Protein AF-A0A6B1YJ95-F1 (afdb_monomer)

Nearest PDB structures (foldseek):
  8to0-assembly1_Gd  TM=3.111E-01  e=3.113E+00  Mus m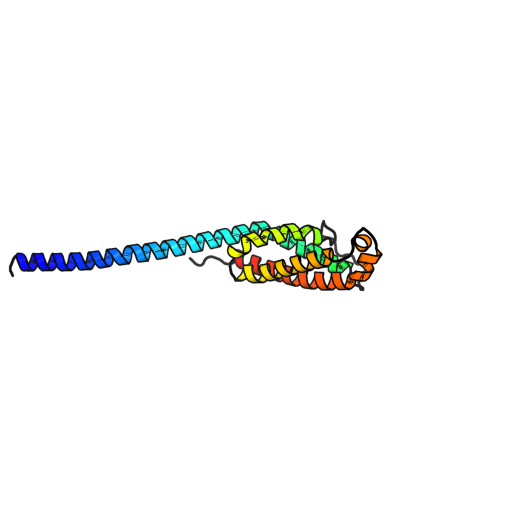usculus
  8snb-assembly1_8K  TM=2.522E-01  e=7.690E+00  Strongylocentrotus purpuratus

Foldseek 3Di:
DDPVVVVVVVVVVVVVVVVVCVVVVVVVVVVVVVVVVVVVLLVVQLVLLVVCLVLLVLLLLLLVQLLQCLDPPDDPVPDDPNPRPCRSPSLVSLVSLLVCVVVLVSHDPLLSVLSVVLNVLSVVLVVVLVVDDVVLVPPDPVNCVVCVVVVSVSSVVNSVSSVSNSVSSVVSNPDDPPD

Sequence (179 aa):
MSSSEQAAWIQAIGSVAAIFVAVAIPAITSLNQRRSKAAENAERSKNLILSFYPSLLKMNRSLDRFIETTDYAYSEGDEVINIDPDDGNFQKHIPDLLAAASSLAQFSSAVAGPLRALLYRLIDMQHWLESIPTIQRSGSPGFYINNLDDIRERAIELNVLTVETLEACSTSLQEKQNH

Solvent-accessible surface area (backbone atoms only — not comparable to full-atom values): 9978 Å² total; per-residue (Å²): 134,57,77,63,60,55,51,52,51,54,52,54,52,51,52,53,53,49,53,50,50,66,52,49,52,58,50,54,50,53,52,50,51,51,52,52,51,52,52,51,45,51,53,51,29,46,55,50,44,65,71,48,47,64,53,49,54,51,32,38,44,11,31,51,43,34,49,51,72,65,38,89,85,54,53,90,89,72,68,69,85,85,83,40,94,63,71,26,50,33,71,77,42,48,66,68,56,54,60,49,62,85,48,42,89,52,41,56,70,73,38,34,51,39,43,47,54,35,48,51,51,50,51,50,50,51,51,55,65,64,70,48,58,62,83,46,65,66,83,41,70,63,39,56,64,76,40,40,66,63,51,43,54,53,39,52,56,50,34,54,33,42,49,52,28,50,50,31,45,52,50,62,65,67,60,72,83,84,126

Secondary structure (DSSP, 8-state):
--HHHHHHHHHHHHHHHHHHHHHHHHHHHHHHHHHHHHHHHHHHHHHHHHHHHHHHHHHHHHHHHHHHHHSTT--GGG------TTTT-GGGGHHHHHHGGGGGGGS-HHHHHHHHHHHHHHHHHHHHHHHS-HHHHTT-HHHHHHTHHHHHHHHHHHHHHHHHHHHHHHHHHH-----

Organism: Pseudomonas aeruginosa (NCBI:txid287)

pLDDT: mean 82.79, std 13.19, range [40.25, 98.19]

Radius of gyration: 28.75 Å; Cα contacts (8 Å, |Δi|>4): 111; chains: 1; bounding box: 68×23×100 Å

Mean predicted aligned error: 10.38 Å

Structure (mmCIF, N/CA/C/O backbone):
data_AF-A0A6B1YJ95-F1
#
_entry.id   AF-A0A6B1YJ95-F1
#
loop_
_atom_site.group_PDB
_atom_site.id
_atom_site.type_symbol
_atom_site.label_atom_id
_atom_site.label_alt_id
_atom_site.label_comp_id
_atom_site.label_asym_id
_atom_site.label_entity_id
_atom_site.label_seq_id
_atom_site.pdbx_PDB_ins_code
_atom_site.Cartn_x
_atom_site.Cartn_y
_atom_site.Cartn_z
_atom_site.occupancy
_atom_site.B_iso_or_equiv
_atom_site.auth_seq_id
_atom_site.auth_comp_id
_atom_site.auth_asym_id
_atom_site.auth_atom_id
_atom_site.pdbx_PDB_model_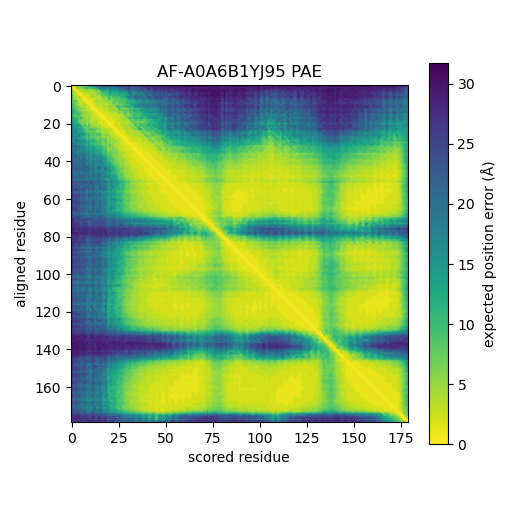num
ATOM 1 N N . MET A 1 1 ? -40.655 -9.535 64.543 1.00 52.31 1 MET A N 1
ATOM 2 C CA . MET A 1 1 ? -39.397 -9.230 63.829 1.00 52.31 1 MET A CA 1
ATOM 3 C C . MET A 1 1 ? -38.820 -7.987 64.470 1.00 52.31 1 MET A C 1
ATOM 5 O O . MET A 1 1 ? -39.566 -7.028 64.649 1.00 52.31 1 MET A O 1
ATOM 9 N N . SER A 1 2 ? -37.579 -8.047 64.951 1.00 61.97 2 SER A N 1
ATOM 10 C CA . SER A 1 2 ? -36.979 -6.922 65.675 1.00 61.97 2 SER A CA 1
ATOM 11 C C . SER A 1 2 ? -36.487 -5.851 64.690 1.00 61.97 2 SER A C 1
ATOM 13 O O . SER A 1 2 ? -36.106 -6.152 63.560 1.00 61.97 2 SER A O 1
ATOM 15 N N . SER A 1 3 ? -36.476 -4.588 65.123 1.00 67.94 3 SER A N 1
ATOM 16 C CA . SER A 1 3 ? -35.961 -3.449 64.340 1.00 67.94 3 SER A CA 1
ATOM 17 C C . SER A 1 3 ? -34.511 -3.662 63.854 1.00 67.94 3 SER A C 1
ATOM 19 O O . SER A 1 3 ? -34.130 -3.202 62.778 1.00 67.94 3 SER A O 1
ATOM 21 N N . SER A 1 4 ? -33.708 -4.435 64.597 1.00 70.94 4 SER A N 1
ATOM 22 C CA . SER A 1 4 ? -32.317 -4.735 64.244 1.00 70.94 4 SER A CA 1
ATOM 23 C C . SER A 1 4 ? -32.169 -5.770 63.124 1.00 70.94 4 SER A C 1
ATOM 25 O O . SER A 1 4 ? -31.265 -5.630 62.303 1.00 70.94 4 SER A O 1
ATOM 27 N N . GLU A 1 5 ? -33.058 -6.765 63.028 1.00 69.00 5 GLU A N 1
ATOM 28 C CA . GLU A 1 5 ? -33.065 -7.726 61.910 1.00 69.00 5 GLU A CA 1
ATOM 29 C C . GLU A 1 5 ? -33.402 -7.037 60.583 1.00 69.00 5 GLU A C 1
ATOM 31 O O . GLU A 1 5 ? -32.790 -7.316 59.552 1.00 69.00 5 GLU A O 1
ATOM 36 N N . GLN A 1 6 ? -34.343 -6.088 60.615 1.00 67.81 6 GLN A N 1
ATOM 37 C CA . GLN A 1 6 ? -34.755 -5.330 59.437 1.00 67.81 6 GLN A CA 1
ATOM 38 C C . GLN A 1 6 ? -33.640 -4.383 58.960 1.00 67.81 6 GLN A C 1
ATOM 40 O O . GLN A 1 6 ? -33.382 -4.289 57.761 1.00 67.81 6 GLN A O 1
ATOM 45 N N . ALA A 1 7 ? -32.919 -3.749 59.891 1.00 72.12 7 ALA A N 1
ATOM 46 C CA . ALA A 1 7 ? -31.764 -2.906 59.584 1.00 72.12 7 ALA A CA 1
ATOM 47 C C . ALA A 1 7 ? -30.572 -3.705 59.019 1.00 72.12 7 ALA A C 1
ATOM 49 O O . ALA A 1 7 ? -29.968 -3.292 58.027 1.00 72.12 7 ALA A O 1
ATOM 50 N N . ALA A 1 8 ? -30.261 -4.870 59.600 1.00 72.94 8 ALA A N 1
ATOM 51 C CA . ALA A 1 8 ? -29.169 -5.731 59.142 1.00 72.94 8 ALA A CA 1
ATOM 52 C C . ALA A 1 8 ? -29.410 -6.281 57.724 1.00 72.94 8 ALA A C 1
ATOM 54 O O . ALA A 1 8 ? -28.489 -6.338 56.907 1.00 72.94 8 ALA A O 1
ATOM 55 N N . TRP A 1 9 ? -30.659 -6.629 57.401 1.00 73.62 9 TRP A N 1
ATOM 56 C CA . TRP A 1 9 ? -31.056 -7.075 56.064 1.00 73.62 9 TRP A CA 1
ATOM 57 C C . TRP A 1 9 ? -30.926 -5.969 55.005 1.00 73.62 9 TRP A C 1
ATOM 59 O O . TRP A 1 9 ? -30.360 -6.204 53.934 1.00 73.62 9 TRP A O 1
ATOM 69 N N . ILE A 1 10 ? -31.374 -4.747 55.314 1.00 76.38 10 ILE A N 1
ATOM 70 C CA . ILE A 1 10 ? -31.248 -3.588 54.414 1.00 76.38 10 ILE A CA 1
ATOM 71 C C . ILE A 1 10 ? -29.769 -3.270 54.139 1.00 76.38 10 ILE A C 1
ATOM 73 O O . ILE A 1 10 ? -29.388 -3.015 52.995 1.00 76.38 10 ILE A O 1
ATOM 77 N N . GLN A 1 11 ? -28.915 -3.347 55.162 1.00 70.31 11 GLN A N 1
ATOM 78 C CA . GLN A 1 11 ? -27.474 -3.123 55.027 1.00 70.31 11 GLN A CA 1
ATOM 79 C C . GLN A 1 11 ? -26.791 -4.194 54.161 1.00 70.31 11 GLN A C 1
ATOM 81 O O . GLN A 1 11 ? -25.929 -3.866 53.344 1.00 70.31 11 GLN A O 1
ATOM 86 N N . ALA A 1 12 ? -27.191 -5.461 54.300 1.00 70.56 12 ALA A N 1
ATOM 87 C CA . ALA A 1 12 ? -26.656 -6.557 53.497 1.00 70.56 12 ALA A CA 1
ATOM 88 C C . ALA A 1 12 ? -27.049 -6.447 52.011 1.00 70.56 12 ALA A C 1
ATOM 90 O O . ALA A 1 12 ? -26.228 -6.709 51.136 1.00 70.56 12 ALA A O 1
ATOM 91 N N . ILE A 1 13 ? -28.272 -6.003 51.699 1.00 72.44 13 ILE A N 1
ATOM 92 C CA . ILE A 1 13 ? -28.680 -5.739 50.308 1.00 72.44 13 ILE A CA 1
ATOM 93 C C . ILE A 1 13 ? -27.920 -4.537 49.738 1.00 72.44 13 ILE A C 1
ATOM 95 O O . ILE A 1 13 ? -27.444 -4.589 48.603 1.00 72.44 13 ILE A O 1
ATOM 99 N N . GLY A 1 14 ? -27.774 -3.470 50.527 1.00 69.12 14 GLY A N 1
ATOM 100 C CA . GLY A 1 14 ? -27.050 -2.268 50.118 1.00 69.12 14 GLY A CA 1
ATOM 101 C C . GLY A 1 14 ? -25.584 -2.543 49.782 1.00 69.12 14 GLY A C 1
ATOM 102 O O . GLY A 1 14 ? -25.079 -2.020 48.790 1.00 69.12 14 GLY A O 1
ATOM 103 N N . SER A 1 15 ? -24.908 -3.405 50.549 1.00 73.50 15 SER A N 1
ATOM 104 C CA . SER A 1 15 ? -23.509 -3.760 50.285 1.00 73.50 15 SER A CA 1
ATOM 105 C C . SER A 1 15 ? -23.348 -4.613 49.024 1.00 73.50 15 SER A C 1
ATOM 107 O O . SER A 1 15 ? -22.461 -4.339 48.218 1.00 73.50 15 SER A O 1
ATOM 109 N N . VAL A 1 16 ? -24.235 -5.586 48.787 1.00 73.50 16 VAL A N 1
ATOM 110 C CA . VAL A 1 16 ? -24.219 -6.412 47.566 1.00 73.50 16 VAL A CA 1
ATOM 111 C C . VAL A 1 16 ? -24.509 -5.568 46.324 1.00 73.50 16 VAL A C 1
ATOM 113 O O . VAL A 1 16 ? -23.802 -5.686 45.322 1.00 73.50 16 VAL A O 1
ATOM 116 N N . ALA A 1 17 ? -25.498 -4.672 46.396 1.00 71.62 17 ALA A N 1
ATOM 117 C CA . ALA A 1 17 ? -25.802 -3.742 45.313 1.00 71.62 17 ALA A CA 1
ATOM 118 C C . ALA A 1 17 ? -24.625 -2.790 45.036 1.00 71.62 17 ALA A C 1
ATOM 120 O O . ALA A 1 17 ? -24.265 -2.580 43.879 1.00 71.62 17 ALA A O 1
ATOM 121 N N . ALA A 1 18 ? -23.973 -2.272 46.082 1.00 77.06 18 ALA A N 1
ATOM 122 C CA . ALA A 1 18 ? -22.804 -1.407 45.945 1.00 77.06 18 ALA A CA 1
ATOM 123 C C . ALA A 1 18 ? -21.616 -2.125 45.283 1.00 77.06 18 ALA A C 1
ATOM 125 O O . ALA A 1 18 ? -20.972 -1.547 44.410 1.00 77.06 18 ALA A O 1
ATOM 126 N N . ILE A 1 19 ? -21.358 -3.390 45.634 1.00 73.75 19 ILE A N 1
ATOM 127 C CA . ILE A 1 19 ? -20.316 -4.208 44.990 1.00 73.75 19 ILE A CA 1
ATOM 128 C C . ILE A 1 19 ? -20.642 -4.422 43.507 1.00 73.75 19 ILE A C 1
ATOM 130 O O . ILE A 1 19 ? -19.772 -4.253 42.653 1.00 73.75 19 ILE A O 1
ATOM 134 N N . PHE A 1 20 ? -21.900 -4.735 43.179 1.00 71.06 20 PHE A N 1
ATOM 135 C CA . PHE A 1 20 ? -22.332 -4.906 41.790 1.00 71.06 20 PHE A CA 1
ATOM 136 C C . PHE A 1 20 ? -22.126 -3.636 40.964 1.00 71.06 20 PHE A C 1
ATOM 138 O O . PHE A 1 20 ? -21.563 -3.691 39.873 1.00 71.06 20 PHE A O 1
ATOM 145 N N . VAL A 1 21 ? -22.529 -2.484 41.500 1.00 72.38 21 VAL A N 1
ATOM 146 C CA . VAL A 1 21 ? -22.347 -1.177 40.857 1.00 72.38 21 VAL A CA 1
ATOM 147 C C . VAL A 1 21 ? -20.858 -0.846 40.693 1.00 72.38 21 VAL A C 1
ATOM 149 O O . VAL A 1 21 ? -20.445 -0.403 39.620 1.00 72.38 21 VAL A O 1
ATOM 152 N N . ALA A 1 22 ? -20.038 -1.128 41.710 1.00 74.31 22 ALA A N 1
ATOM 153 C CA . ALA A 1 22 ? -18.597 -0.879 41.698 1.00 74.31 22 ALA A CA 1
ATOM 154 C C . ALA A 1 22 ? -17.835 -1.709 40.653 1.00 74.31 22 ALA A C 1
ATOM 156 O O . ALA A 1 22 ? -16.778 -1.278 40.205 1.00 74.31 22 ALA A O 1
ATOM 157 N N . VAL A 1 23 ? -18.359 -2.866 40.234 1.00 76.00 23 VAL A N 1
ATOM 158 C CA . VAL A 1 23 ? -17.763 -3.696 39.170 1.00 76.00 23 VAL A CA 1
ATOM 159 C C . VAL A 1 23 ? -18.397 -3.410 37.805 1.00 76.00 23 VAL A C 1
ATOM 161 O O . VAL A 1 23 ? -17.691 -3.308 36.799 1.00 76.00 23 VAL A O 1
ATOM 164 N N . ALA A 1 24 ? -19.720 -3.232 37.753 1.00 70.94 24 ALA A N 1
ATOM 165 C CA . ALA A 1 24 ? -20.455 -3.027 36.510 1.00 70.94 24 ALA A CA 1
ATOM 166 C C . ALA A 1 24 ? -20.128 -1.679 35.850 1.00 70.94 24 ALA A C 1
ATOM 168 O O . ALA A 1 24 ? -19.925 -1.635 34.636 1.00 70.94 24 ALA A O 1
ATOM 169 N N . ILE A 1 25 ? -20.021 -0.590 36.623 1.00 78.69 25 ILE A N 1
ATOM 170 C CA . ILE A 1 25 ? -19.736 0.740 36.062 1.00 78.69 25 ILE A CA 1
ATOM 171 C C . ILE A 1 25 ? -18.347 0.790 35.400 1.00 78.69 25 ILE A C 1
ATOM 173 O O . ILE A 1 25 ? -18.283 1.192 34.232 1.00 78.69 25 ILE A O 1
ATOM 177 N N . PRO A 1 26 ? -17.237 0.362 36.042 1.00 75.00 26 PRO A N 1
ATOM 178 C CA . PRO A 1 26 ? -15.930 0.342 35.385 1.00 75.00 26 PRO A CA 1
ATOM 179 C C . PRO A 1 26 ? -15.889 -0.584 34.171 1.00 75.00 26 PRO A C 1
ATOM 181 O O . PRO A 1 26 ? -15.299 -0.223 33.154 1.00 75.00 26 PRO A O 1
ATOM 184 N N . ALA A 1 27 ? -16.553 -1.743 34.235 1.00 78.56 27 ALA A N 1
ATOM 185 C CA . ALA A 1 27 ? -16.620 -2.671 33.110 1.00 78.56 27 ALA A CA 1
ATOM 186 C C . ALA A 1 27 ? -17.316 -2.032 31.896 1.00 78.56 27 ALA A C 1
ATOM 188 O O . ALA A 1 27 ? -16.727 -1.981 30.815 1.00 78.56 27 ALA A O 1
ATOM 189 N N . ILE A 1 28 ? -18.509 -1.458 32.080 1.00 79.69 28 ILE A N 1
ATOM 190 C CA . ILE A 1 28 ? -19.264 -0.770 31.019 1.00 79.69 28 ILE A CA 1
ATOM 191 C C . ILE A 1 28 ? -18.480 0.435 30.483 1.00 79.69 28 ILE A C 1
ATOM 193 O O . ILE A 1 28 ? -18.368 0.614 29.271 1.00 79.69 28 ILE A O 1
ATOM 197 N N . THR A 1 29 ? -17.875 1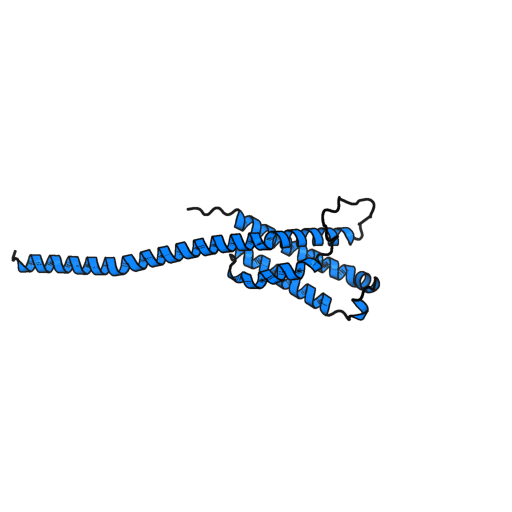.228 31.369 1.00 81.75 29 THR A N 1
ATOM 198 C CA . THR A 1 29 ? -17.071 2.396 30.977 1.00 81.75 29 THR A CA 1
ATOM 199 C C . THR A 1 29 ? -15.853 1.976 30.154 1.00 81.75 29 THR A C 1
ATOM 201 O O . THR A 1 29 ? -15.591 2.565 29.108 1.00 81.75 29 THR A O 1
ATOM 204 N N . SER A 1 30 ? -15.148 0.915 30.559 1.00 80.56 30 SER A N 1
ATOM 205 C CA . SER A 1 30 ? -13.992 0.392 29.822 1.00 80.56 30 SER A CA 1
ATOM 206 C C . SER A 1 30 ? -14.376 -0.165 28.447 1.00 80.56 30 SER A C 1
ATOM 208 O O . SER A 1 30 ? -13.648 0.037 27.475 1.00 80.56 30 SER A O 1
ATOM 210 N N . LEU A 1 31 ? -15.538 -0.818 28.330 1.00 83.75 31 LEU A N 1
ATOM 211 C CA . LEU A 1 31 ? -16.066 -1.305 27.056 1.00 83.75 31 LEU A CA 1
ATOM 212 C C . LEU A 1 31 ? -16.425 -0.142 26.129 1.00 83.75 31 LEU A C 1
ATOM 214 O O . LEU A 1 31 ? -16.038 -0.152 24.960 1.00 83.75 31 LEU A O 1
ATOM 218 N N . ASN A 1 32 ? -17.095 0.884 26.653 1.00 83.81 32 ASN A N 1
ATOM 219 C CA . ASN A 1 32 ? -17.441 2.083 25.894 1.00 83.81 32 ASN A CA 1
ATOM 220 C C . ASN A 1 32 ? -16.190 2.848 25.443 1.00 83.81 32 ASN A C 1
ATOM 222 O O . ASN A 1 32 ? -16.110 3.246 24.285 1.00 83.81 32 ASN A O 1
ATOM 226 N N . GLN A 1 33 ? -15.177 2.978 26.304 1.00 86.50 33 GLN A N 1
ATOM 227 C CA . GLN A 1 33 ? -13.890 3.578 25.939 1.00 86.50 33 GLN A CA 1
ATOM 228 C C . GLN A 1 33 ? -13.176 2.784 24.841 1.00 86.50 33 GLN A C 1
ATOM 230 O O . GLN A 1 33 ? -12.671 3.375 23.889 1.00 86.50 33 GLN A O 1
ATOM 235 N N . ARG A 1 34 ? -13.160 1.446 24.925 1.00 84.94 34 ARG A N 1
ATOM 236 C CA . ARG A 1 34 ? -12.578 0.590 23.878 1.00 84.94 34 ARG A CA 1
ATOM 237 C C . ARG A 1 34 ? -13.304 0.752 22.546 1.00 84.94 34 ARG A C 1
ATOM 239 O O . ARG A 1 34 ? -12.642 0.875 21.522 1.00 84.94 34 ARG A O 1
ATOM 246 N N . ARG A 1 35 ? -14.640 0.790 22.562 1.00 83.94 35 ARG A N 1
ATOM 247 C CA . ARG A 1 35 ? -15.461 1.017 21.362 1.00 83.94 35 ARG A CA 1
ATOM 248 C C . ARG A 1 35 ? -15.216 2.397 20.759 1.00 83.94 35 ARG A C 1
ATOM 250 O O . ARG A 1 35 ? -14.958 2.487 19.567 1.00 83.94 35 ARG A O 1
ATOM 257 N N . SER A 1 36 ? -15.214 3.444 21.584 1.00 85.94 36 SER A N 1
ATOM 258 C CA . SER A 1 36 ? -14.921 4.813 21.146 1.00 85.94 36 SER A CA 1
ATOM 259 C C . SER A 1 36 ? -13.534 4.916 20.514 1.00 85.94 36 SER A C 1
ATOM 261 O O . SER A 1 36 ? -13.390 5.488 19.441 1.00 85.94 36 SER A O 1
ATOM 263 N N . LYS A 1 37 ? -12.519 4.311 21.142 1.00 86.56 37 LYS A N 1
ATOM 264 C CA . LYS A 1 37 ? -11.149 4.300 20.620 1.00 86.56 37 LYS A CA 1
ATOM 265 C C . LYS A 1 37 ? -11.029 3.503 19.319 1.00 86.56 37 LYS A C 1
ATOM 267 O O . LYS A 1 37 ? -10.276 3.888 18.433 1.00 86.56 37 LYS A O 1
ATOM 272 N N . ALA A 1 38 ? -11.764 2.399 19.187 1.00 85.00 38 ALA A N 1
ATOM 273 C CA . ALA A 1 38 ? -11.809 1.633 17.944 1.00 85.00 38 ALA A CA 1
ATOM 274 C C . ALA A 1 38 ? -12.452 2.439 16.803 1.00 85.00 38 ALA A C 1
ATOM 276 O O . ALA A 1 38 ? -11.920 2.437 15.697 1.00 85.00 38 ALA A O 1
ATOM 277 N N . ALA A 1 39 ? -13.539 3.166 17.082 1.00 85.44 39 ALA A N 1
ATOM 278 C CA . ALA A 1 39 ? -14.183 4.048 16.111 1.00 85.44 39 ALA A CA 1
ATOM 279 C C . ALA A 1 39 ? -13.264 5.209 15.692 1.00 85.44 39 ALA A C 1
ATOM 281 O O . ALA A 1 39 ? -13.102 5.459 14.502 1.00 85.44 39 ALA A O 1
ATOM 282 N N . GLU A 1 40 ? -12.595 5.859 16.650 1.00 87.81 40 GLU A N 1
ATOM 283 C CA . GLU A 1 40 ? -11.613 6.917 16.371 1.00 87.81 40 GLU A CA 1
ATOM 284 C C . GLU A 1 40 ? -10.456 6.401 15.503 1.00 87.81 40 GLU A C 1
ATOM 286 O O . GLU A 1 40 ? -10.085 7.030 14.513 1.00 87.81 40 GLU A O 1
ATOM 291 N N . ASN A 1 41 ? -9.917 5.223 15.827 1.00 86.69 41 ASN A N 1
ATOM 292 C CA . ASN A 1 41 ? -8.862 4.596 15.034 1.00 86.69 41 ASN A CA 1
ATOM 293 C C . ASN A 1 41 ? -9.330 4.246 13.613 1.00 86.69 41 ASN A C 1
ATOM 295 O O . ASN A 1 41 ? -8.545 4.377 12.676 1.00 86.69 41 ASN A O 1
ATOM 299 N N . ALA A 1 42 ? -10.584 3.817 13.442 1.00 86.56 42 ALA A N 1
ATOM 300 C CA . ALA A 1 42 ? -11.154 3.509 12.132 1.00 86.56 42 ALA A CA 1
ATOM 301 C C . ALA A 1 42 ? -11.344 4.769 11.270 1.00 86.56 42 ALA A C 1
ATOM 303 O O . ALA A 1 42 ? -11.043 4.753 10.082 1.00 86.56 42 ALA A O 1
ATOM 304 N N . GLU A 1 43 ? -11.789 5.881 11.854 1.00 88.44 43 GLU A N 1
ATOM 305 C CA . GLU A 1 43 ? -11.869 7.157 11.129 1.00 88.44 43 GLU A CA 1
ATOM 306 C C . GLU A 1 43 ? -10.477 7.695 10.783 1.00 88.44 43 GLU A C 1
ATOM 308 O O . GLU A 1 43 ? -10.217 8.146 9.666 1.00 88.44 43 GLU A O 1
ATOM 313 N N . ARG A 1 44 ? -9.527 7.580 11.716 1.00 89.50 44 ARG A N 1
ATOM 314 C CA . ARG A 1 44 ? -8.137 7.973 11.482 1.00 89.50 44 ARG A CA 1
ATOM 315 C C . ARG A 1 44 ? -7.491 7.158 10.363 1.00 89.50 44 ARG A C 1
ATOM 317 O O . ARG A 1 44 ? -6.791 7.738 9.537 1.00 89.50 44 ARG A O 1
ATOM 324 N N . SER A 1 45 ? -7.731 5.848 10.305 1.00 90.19 45 SER A N 1
ATOM 325 C CA . SER A 1 45 ? -7.197 5.001 9.236 1.00 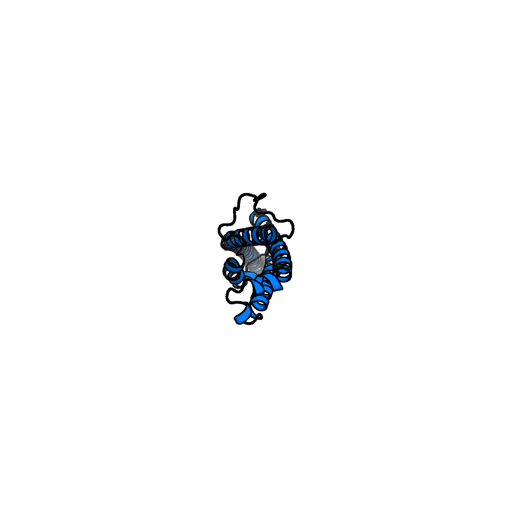90.19 45 SER A CA 1
ATOM 326 C C . SER A 1 45 ? -7.764 5.397 7.871 1.00 90.19 45 SER A C 1
ATOM 328 O O . SER A 1 45 ? -6.992 5.538 6.925 1.00 90.19 45 SER A O 1
ATOM 330 N N . LYS A 1 46 ? -9.069 5.687 7.775 1.00 91.31 46 LYS A N 1
ATOM 331 C CA . LYS A 1 46 ? -9.708 6.198 6.550 1.00 91.31 46 LYS A CA 1
ATOM 332 C C . LYS A 1 46 ? -9.109 7.529 6.101 1.00 91.31 46 LYS A C 1
ATOM 334 O O . LYS A 1 46 ? -8.759 7.677 4.933 1.00 91.31 46 LYS 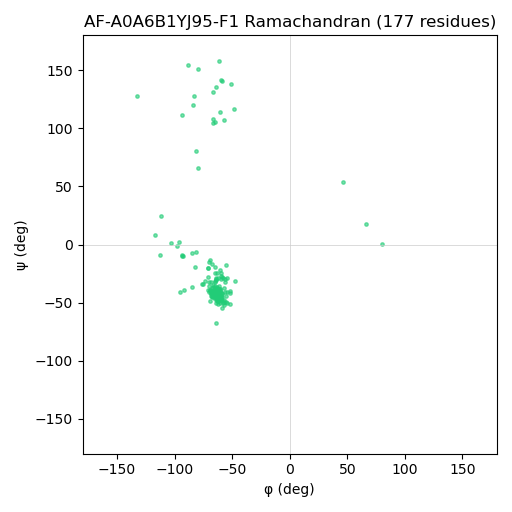A O 1
ATOM 339 N N . ASN A 1 47 ? -8.912 8.469 7.024 1.00 91.94 47 ASN A N 1
ATOM 340 C CA . ASN A 1 47 ? -8.283 9.756 6.715 1.00 91.94 47 ASN A CA 1
ATOM 341 C C . ASN A 1 47 ? -6.847 9.592 6.206 1.00 91.94 47 ASN A C 1
ATOM 343 O O . ASN A 1 47 ? -6.435 10.274 5.269 1.00 91.94 47 ASN A O 1
ATOM 347 N N . LEU A 1 48 ? -6.090 8.661 6.790 1.00 92.00 48 LEU A N 1
ATOM 348 C CA . LEU A 1 48 ? -4.754 8.339 6.303 1.00 92.00 48 LEU A CA 1
ATOM 349 C C . LEU A 1 48 ? -4.809 7.728 4.906 1.00 92.00 48 LEU A C 1
ATOM 351 O O . LEU A 1 48 ? -4.055 8.186 4.055 1.00 92.00 48 LEU A O 1
ATOM 355 N N . ILE A 1 49 ? -5.720 6.785 4.638 1.00 94.06 49 ILE A N 1
ATOM 356 C CA . ILE A 1 49 ? -5.937 6.240 3.287 1.00 94.06 49 ILE A CA 1
ATOM 357 C C . ILE A 1 49 ? -6.146 7.383 2.295 1.00 94.06 49 ILE A C 1
ATOM 359 O O . ILE A 1 49 ? -5.411 7.476 1.317 1.00 94.06 49 ILE A O 1
ATOM 363 N N . LEU A 1 50 ? -7.054 8.317 2.588 1.00 92.88 50 LEU A N 1
ATOM 364 C CA . LEU A 1 50 ? -7.319 9.469 1.722 1.00 92.88 50 LEU A CA 1
ATOM 365 C C . LEU A 1 50 ? -6.087 10.356 1.477 1.00 92.88 50 LEU A C 1
ATOM 367 O O . LEU A 1 50 ? -5.993 10.968 0.415 1.00 92.88 50 LEU A O 1
ATOM 371 N N . SER A 1 51 ? -5.133 10.411 2.412 1.00 90.62 51 SER A N 1
ATOM 372 C CA . SER A 1 51 ? -3.919 11.221 2.250 1.00 90.62 51 SER A CA 1
ATOM 373 C C . SER A 1 51 ? -2.900 10.647 1.257 1.00 90.62 51 SER A C 1
ATOM 375 O O . SER A 1 51 ? -2.229 11.432 0.593 1.00 90.62 51 SER A O 1
ATOM 377 N N . PHE A 1 52 ? -2.791 9.317 1.110 1.00 89.81 52 PHE A N 1
ATOM 378 C CA . PHE A 1 52 ? -1.815 8.691 0.194 1.00 89.81 52 PHE A CA 1
ATOM 379 C C . PHE A 1 52 ? -2.454 7.964 -0.999 1.00 89.81 52 PHE A C 1
ATOM 381 O O . PHE A 1 52 ? -1.750 7.610 -1.945 1.00 89.81 52 PHE A O 1
ATOM 388 N N . TYR A 1 53 ? -3.780 7.792 -1.014 1.00 94.38 53 TYR A N 1
ATOM 389 C CA . TYR A 1 53 ? -4.518 7.217 -2.144 1.00 94.38 53 TYR A CA 1
ATOM 390 C C . TYR A 1 53 ? -4.203 7.895 -3.492 1.00 94.38 53 TYR A C 1
ATOM 392 O O . TYR A 1 53 ? -3.986 7.182 -4.474 1.00 94.38 53 TYR A O 1
ATOM 400 N N . PRO A 1 54 ? -4.081 9.239 -3.583 1.00 93.88 54 PRO A N 1
ATOM 401 C CA . PRO A 1 54 ? -3.678 9.884 -4.831 1.00 93.88 54 PRO A CA 1
ATOM 402 C C . PRO A 1 54 ? -2.286 9.457 -5.311 1.00 93.88 54 PRO A C 1
ATOM 404 O O . PRO A 1 54 ? -2.073 9.332 -6.514 1.00 93.88 54 PRO A O 1
ATOM 407 N N . SER A 1 55 ? -1.345 9.214 -4.394 1.00 93.69 55 SER A N 1
ATOM 408 C CA . SER A 1 55 ? 0.006 8.757 -4.737 1.00 93.69 55 SER A CA 1
ATOM 409 C C . SER A 1 55 ? 0.003 7.322 -5.261 1.00 93.69 55 SER A C 1
ATOM 411 O O . SER A 1 55 ? 0.740 7.027 -6.197 1.00 93.69 55 SER A O 1
ATOM 413 N N . LEU A 1 56 ? -0.868 6.450 -4.736 1.00 95.69 56 LEU A N 1
ATOM 414 C CA . LEU A 1 56 ? -1.065 5.104 -5.289 1.00 95.69 56 LEU A CA 1
ATOM 415 C C . LEU A 1 56 ? -1.631 5.148 -6.712 1.00 95.69 56 LEU A C 1
ATOM 417 O O . LEU A 1 56 ? -1.156 4.423 -7.578 1.00 95.69 56 LEU A O 1
ATOM 421 N N . LEU A 1 57 ? -2.614 6.018 -6.967 1.00 95.81 57 LEU A N 1
ATOM 422 C CA . LEU A 1 57 ? -3.185 6.181 -8.307 1.00 95.81 57 LEU A CA 1
ATOM 423 C C . LEU A 1 57 ? -2.152 6.692 -9.314 1.00 95.81 57 LEU A C 1
ATOM 425 O O . LEU A 1 57 ? -2.130 6.224 -10.446 1.00 95.81 57 LEU A O 1
ATOM 429 N N . LYS A 1 58 ? -1.306 7.649 -8.915 1.00 95.12 58 LYS A N 1
ATOM 430 C CA . LYS A 1 58 ? -0.207 8.135 -9.761 1.00 95.12 58 LYS A CA 1
ATOM 431 C C . LYS A 1 58 ? 0.797 7.022 -10.053 1.00 95.12 58 LYS A C 1
ATOM 433 O O . LYS A 1 58 ? 1.100 6.781 -11.211 1.00 95.12 58 LYS A O 1
ATOM 438 N N . MET A 1 59 ? 1.220 6.290 -9.019 1.00 95.38 59 MET A N 1
ATOM 439 C CA . MET A 1 59 ? 2.119 5.143 -9.166 1.00 95.38 59 MET A CA 1
ATOM 440 C C . MET A 1 59 ? 1.565 4.100 -10.142 1.00 95.38 59 MET A C 1
ATOM 442 O O . MET A 1 59 ? 2.276 3.712 -11.061 1.00 95.38 59 MET A O 1
ATOM 446 N N . ASN A 1 60 ? 0.305 3.681 -9.986 1.00 95.94 60 ASN A N 1
ATOM 447 C CA . ASN A 1 60 ? -0.314 2.707 -10.887 1.00 95.94 60 ASN A CA 1
ATOM 448 C C . ASN A 1 60 ? -0.359 3.220 -12.335 1.00 95.94 60 ASN A C 1
ATOM 450 O O . ASN A 1 60 ? 0.094 2.509 -13.222 1.00 95.94 60 ASN A O 1
ATOM 454 N N . ARG A 1 61 ? -0.778 4.471 -12.575 1.00 93.81 61 ARG A N 1
ATOM 455 C CA . ARG A 1 61 ? -0.788 5.046 -13.935 1.00 93.81 61 ARG A CA 1
ATOM 456 C C . ARG A 1 61 ? 0.595 5.079 -14.575 1.00 93.81 61 ARG A C 1
ATOM 458 O O . ARG A 1 61 ? 0.726 4.724 -15.742 1.00 93.81 61 ARG A O 1
ATOM 465 N N . SER A 1 62 ? 1.620 5.486 -13.828 1.00 93.62 62 SER A N 1
ATOM 466 C CA . SER A 1 62 ? 2.984 5.501 -14.355 1.00 93.62 62 SER A CA 1
ATOM 467 C C . SER A 1 62 ? 3.552 4.104 -14.558 1.00 93.62 62 SER A C 1
ATOM 469 O O . SER A 1 62 ? 4.318 3.892 -15.490 1.00 93.62 62 SER A O 1
ATOM 471 N N . LEU A 1 63 ? 3.175 3.126 -13.737 1.00 93.88 63 LEU A N 1
ATOM 472 C CA . LEU A 1 63 ? 3.558 1.738 -13.981 1.00 93.88 63 LEU A CA 1
ATOM 473 C C . LEU A 1 63 ? 2.867 1.181 -15.225 1.00 93.88 63 LEU A C 1
ATOM 475 O O . LEU A 1 63 ? 3.546 0.590 -16.056 1.00 93.88 63 LEU A O 1
ATOM 479 N N . ASP A 1 64 ? 1.567 1.425 -15.396 1.00 92.69 64 ASP A N 1
ATOM 480 C CA . ASP A 1 64 ? 0.822 1.018 -16.590 1.00 92.69 64 ASP A CA 1
ATOM 481 C C . ASP A 1 64 ? 1.454 1.608 -17.858 1.00 92.69 64 ASP A C 1
ATO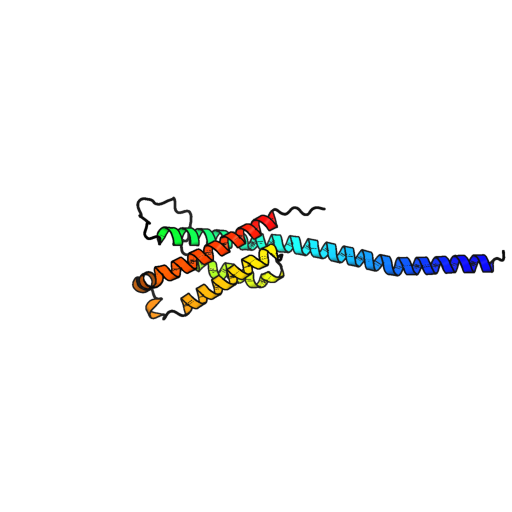M 483 O O . ASP A 1 64 ? 1.783 0.864 -18.782 1.00 92.69 64 ASP A O 1
ATOM 487 N N . ARG A 1 65 ? 1.728 2.923 -17.872 1.00 90.69 65 ARG A N 1
ATOM 488 C CA . ARG A 1 65 ? 2.376 3.594 -19.011 1.00 90.69 65 ARG A CA 1
ATOM 489 C C . ARG A 1 65 ? 3.779 3.050 -19.280 1.00 90.69 65 ARG A C 1
ATOM 491 O O . ARG A 1 65 ? 4.150 2.842 -20.434 1.00 90.69 65 ARG A O 1
ATOM 498 N N . PHE A 1 66 ? 4.569 2.806 -18.235 1.00 91.00 66 PHE A N 1
ATOM 499 C CA . PHE A 1 66 ? 5.901 2.219 -18.377 1.00 91.00 66 PHE A CA 1
ATOM 500 C C . PHE A 1 66 ? 5.839 0.817 -18.991 1.00 91.00 66 PHE A C 1
ATOM 502 O O . PHE A 1 66 ? 6.605 0.495 -19.896 1.00 91.00 66 PHE A O 1
ATOM 509 N N . ILE A 1 67 ? 4.939 -0.034 -18.500 1.00 91.38 67 ILE A N 1
ATOM 510 C CA . ILE A 1 67 ? 4.800 -1.414 -18.972 1.00 91.38 67 ILE A CA 1
ATOM 511 C C . ILE A 1 67 ? 4.341 -1.420 -20.433 1.00 91.38 67 ILE A C 1
ATOM 513 O O . ILE A 1 67 ? 4.938 -2.124 -21.241 1.00 91.38 67 ILE A O 1
ATOM 517 N N . GLU A 1 68 ? 3.353 -0.592 -20.777 1.00 88.69 68 GLU A N 1
ATOM 518 C CA . GLU A 1 68 ? 2.837 -0.436 -22.141 1.00 88.69 68 GLU A CA 1
ATOM 519 C C . GLU A 1 68 ? 3.930 0.014 -23.120 1.00 88.69 68 GLU A C 1
ATOM 521 O O . GLU A 1 68 ? 4.182 -0.650 -24.121 1.00 88.69 68 GLU A O 1
ATOM 526 N N . THR A 1 69 ? 4.613 1.122 -22.822 1.00 86.69 69 THR A N 1
ATOM 527 C CA . THR A 1 69 ? 5.607 1.728 -23.732 1.00 86.69 69 THR A CA 1
ATOM 528 C C . THR A 1 69 ? 6.890 0.926 -23.861 1.00 86.69 69 THR A C 1
ATOM 530 O O . THR A 1 69 ? 7.648 1.108 -24.813 1.00 86.69 69 THR A O 1
ATOM 533 N N . THR A 1 70 ? 7.163 0.053 -22.893 1.00 86.62 70 THR A N 1
ATOM 534 C CA . THR A 1 70 ? 8.317 -0.831 -22.962 1.00 86.62 70 THR A CA 1
ATOM 535 C C . THR A 1 70 ? 7.973 -2.176 -23.582 1.00 86.62 70 THR A C 1
ATOM 537 O O . THR A 1 70 ? 8.910 -2.906 -23.871 1.00 86.62 70 THR A O 1
ATOM 540 N N . ASP A 1 71 ? 6.709 -2.532 -23.821 1.00 83.38 71 ASP A N 1
ATOM 541 C CA . ASP A 1 71 ? 6.352 -3.799 -24.470 1.00 83.38 71 ASP A CA 1
ATOM 542 C C . ASP A 1 71 ? 6.988 -3.910 -25.872 1.00 83.38 71 ASP A C 1
ATOM 544 O O . ASP A 1 71 ? 7.036 -2.957 -26.645 1.00 83.38 71 ASP A O 1
ATOM 548 N N . TYR A 1 72 ? 7.465 -5.102 -26.229 1.00 75.88 72 TYR A N 1
ATOM 549 C CA . TYR A 1 72 ? 7.997 -5.401 -27.559 1.00 75.88 72 TYR A CA 1
ATOM 550 C C . TYR A 1 72 ? 6.953 -5.268 -28.674 1.00 75.88 72 TYR A C 1
ATOM 552 O O . TYR A 1 72 ? 7.319 -5.071 -29.832 1.00 75.88 72 TYR A O 1
ATOM 560 N N . ALA A 1 73 ? 5.669 -5.404 -28.339 1.00 80.00 73 ALA A N 1
ATOM 561 C CA . ALA A 1 73 ? 4.560 -5.205 -29.263 1.00 80.00 73 ALA A CA 1
ATOM 562 C C . ALA A 1 73 ? 4.174 -3.725 -29.444 1.00 80.00 73 ALA A C 1
ATOM 564 O O . ALA A 1 73 ? 3.336 -3.424 -30.295 1.00 80.00 73 ALA A O 1
ATOM 565 N N . TYR A 1 74 ? 4.766 -2.809 -28.668 1.00 75.25 74 TYR A N 1
ATOM 566 C CA . TYR A 1 74 ? 4.445 -1.389 -28.724 1.00 75.25 74 TYR A CA 1
ATOM 567 C C . TYR A 1 74 ? 4.801 -0.771 -30.083 1.00 75.25 74 TYR A C 1
ATOM 569 O O . TYR A 1 74 ? 5.885 -0.982 -30.634 1.00 75.25 74 TYR A O 1
ATOM 577 N N . SER A 1 75 ? 3.891 0.046 -30.612 1.00 74.12 75 SER A N 1
ATOM 578 C CA . SER A 1 75 ? 4.110 0.873 -31.795 1.00 74.12 75 SER A CA 1
ATOM 579 C C . SER A 1 75 ? 3.631 2.291 -31.503 1.00 74.12 75 SER A C 1
ATOM 581 O O . SER A 1 75 ? 2.476 2.476 -31.133 1.00 74.12 75 SER A O 1
ATOM 583 N N . GLU A 1 76 ? 4.482 3.299 -31.731 1.00 66.31 76 GLU A N 1
ATOM 584 C CA . GLU A 1 76 ? 4.144 4.725 -31.531 1.00 66.31 76 GLU A CA 1
ATOM 585 C C . GLU A 1 76 ? 2.892 5.180 -32.314 1.00 66.31 76 GLU A C 1
ATOM 587 O O . GLU A 1 76 ? 2.309 6.213 -32.007 1.00 66.31 76 GLU A O 1
ATOM 592 N N . GLY A 1 77 ? 2.462 4.425 -33.332 1.00 63.22 77 GLY A N 1
ATOM 593 C CA . GLY A 1 77 ? 1.259 4.717 -34.117 1.00 63.22 77 GLY A CA 1
ATOM 594 C C . GLY A 1 77 ? -0.060 4.200 -33.529 1.00 63.22 77 GLY A C 1
ATOM 595 O O . GLY A 1 77 ? -1.107 4.528 -34.083 1.00 63.22 77 GLY A O 1
ATOM 596 N N . ASP A 1 78 ? -0.019 3.405 -32.454 1.00 62.75 78 ASP A N 1
ATOM 597 C CA . ASP A 1 78 ? -1.189 2.806 -31.782 1.00 62.75 78 ASP A CA 1
ATOM 598 C C . ASP A 1 78 ? -1.410 3.405 -30.378 1.00 62.75 78 ASP A C 1
ATOM 600 O O . ASP A 1 78 ? -1.969 2.772 -29.485 1.00 62.75 78 ASP A O 1
ATOM 604 N N . GLU A 1 79 ? -0.922 4.632 -30.155 1.00 60.78 79 GLU A N 1
ATOM 605 C CA . GLU A 1 79 ? -0.977 5.280 -28.846 1.00 60.78 79 GLU A CA 1
ATOM 606 C C . GLU A 1 79 ? -2.418 5.458 -28.350 1.00 60.78 79 GLU A C 1
ATOM 608 O O . GLU A 1 79 ? -3.204 6.270 -28.851 1.00 60.78 79 GLU A O 1
ATOM 613 N N . VAL A 1 80 ? -2.736 4.744 -27.270 1.00 63.78 80 VAL A N 1
ATOM 614 C CA . VAL A 1 80 ? -3.801 5.127 -26.349 1.00 63.78 80 VAL A CA 1
ATOM 615 C C . VAL A 1 80 ? -3.447 6.505 -25.779 1.00 63.78 80 VAL A C 1
ATOM 617 O O . VAL A 1 80 ? -2.282 6.799 -25.512 1.00 63.78 80 VAL A O 1
ATOM 620 N N . ILE A 1 81 ? -4.448 7.376 -25.605 1.00 73.00 81 ILE A N 1
ATOM 621 C CA . ILE A 1 81 ? -4.261 8.720 -25.035 1.00 73.00 81 ILE A CA 1
ATOM 622 C C . ILE A 1 81 ? -3.425 8.615 -23.753 1.00 73.00 81 ILE A C 1
ATOM 624 O O . ILE A 1 81 ? -3.880 8.026 -22.771 1.00 73.00 81 ILE A O 1
ATOM 628 N N . ASN A 1 82 ? -2.233 9.220 -23.751 1.00 79.06 82 ASN A N 1
ATOM 629 C CA . ASN A 1 82 ? -1.381 9.253 -22.569 1.00 79.06 82 ASN A CA 1
ATOM 630 C C . ASN A 1 82 ? -2.044 10.105 -21.476 1.00 79.06 82 ASN A C 1
ATOM 632 O O . ASN A 1 82 ? -2.140 11.330 -21.578 1.00 79.06 82 ASN A O 1
ATOM 636 N N . ILE A 1 83 ? -2.527 9.432 -20.434 1.00 80.94 83 ILE A N 1
ATOM 637 C CA . ILE A 1 83 ? -3.154 10.051 -19.261 1.00 80.94 83 ILE A CA 1
ATOM 638 C C . ILE A 1 83 ? -2.186 10.200 -18.079 1.00 80.94 83 ILE A C 1
ATOM 640 O O . ILE A 1 83 ? -2.593 10.705 -17.026 1.00 80.94 83 ILE A O 1
ATOM 644 N N . ASP A 1 84 ? -0.937 9.747 -18.226 1.00 86.12 84 ASP A N 1
ATOM 645 C CA . ASP A 1 84 ? 0.097 9.876 -17.208 1.00 86.12 84 ASP A CA 1
ATOM 646 C C . ASP A 1 84 ? 0.937 11.147 -17.437 1.00 86.12 84 ASP A C 1
ATOM 648 O O . ASP A 1 84 ? 1.708 11.216 -18.396 1.00 86.12 84 ASP A O 1
ATOM 652 N N . PRO A 1 85 ? 0.848 12.163 -16.556 1.00 87.06 85 PRO A N 1
ATOM 653 C CA . PRO A 1 85 ? 1.666 13.369 -16.678 1.00 87.06 85 PRO A CA 1
ATOM 654 C C . PRO A 1 85 ? 3.169 13.109 -16.505 1.00 87.06 85 PRO A C 1
ATOM 656 O O . PRO A 1 85 ? 3.976 13.954 -16.894 1.00 87.06 85 PRO A O 1
ATOM 659 N N . ASP A 1 86 ? 3.546 11.985 -15.893 1.00 87.56 86 ASP A N 1
ATOM 660 C CA . ASP A 1 86 ? 4.935 11.620 -15.639 1.00 87.56 86 ASP A CA 1
ATOM 661 C C . ASP A 1 86 ? 5.520 10.676 -16.703 1.00 87.56 86 ASP A C 1
ATOM 663 O O . ASP A 1 86 ? 6.698 10.327 -16.601 1.00 87.56 86 ASP A O 1
ATOM 667 N N . ASP A 1 87 ? 4.733 10.343 -17.734 1.00 87.00 87 ASP A N 1
ATOM 668 C CA . ASP A 1 87 ? 5.092 9.535 -18.906 1.00 87.00 87 ASP A CA 1
ATOM 669 C C . ASP A 1 87 ? 5.851 8.246 -18.562 1.00 87.00 87 ASP A C 1
ATOM 671 O O . ASP A 1 87 ? 6.969 7.990 -19.006 1.00 87.00 87 ASP A O 1
ATOM 675 N N . GLY A 1 88 ? 5.265 7.446 -17.676 1.00 86.19 88 GLY A N 1
ATOM 676 C CA . GLY A 1 88 ? 5.837 6.177 -17.247 1.00 86.19 88 GLY A CA 1
ATOM 677 C C . GLY A 1 88 ? 6.927 6.306 -16.182 1.00 86.19 88 GLY A C 1
ATOM 678 O O . GLY A 1 88 ? 7.482 5.302 -15.734 1.00 86.19 88 GLY A O 1
ATOM 679 N N . ASN A 1 89 ? 7.260 7.515 -15.720 1.00 89.00 89 ASN A N 1
ATOM 680 C CA . ASN A 1 89 ? 8.302 7.713 -14.713 1.00 89.00 89 ASN A CA 1
ATOM 681 C C . ASN A 1 89 ? 7.808 7.429 -13.283 1.00 89.00 89 ASN A C 1
ATOM 683 O O . ASN A 1 89 ? 7.791 8.303 -12.411 1.00 89.00 89 ASN A O 1
ATOM 687 N N . PHE A 1 90 ? 7.472 6.165 -13.023 1.00 90.38 90 PHE A N 1
ATOM 688 C CA . PHE A 1 90 ? 6.967 5.685 -11.735 1.00 90.38 90 PHE A CA 1
ATOM 689 C C . PHE A 1 90 ? 7.943 5.920 -10.568 1.00 90.38 90 PHE A C 1
ATOM 691 O O . PHE A 1 90 ? 7.526 6.049 -9.415 1.00 90.38 90 PHE A O 1
ATOM 698 N N . GLN A 1 91 ? 9.250 6.027 -10.845 1.00 89.56 91 GLN A N 1
ATOM 699 C CA . GLN A 1 91 ? 10.285 6.232 -9.824 1.00 89.56 91 GLN A CA 1
ATOM 700 C C . GLN A 1 91 ? 10.078 7.529 -9.030 1.00 89.56 91 GLN A C 1
ATOM 702 O O . GLN A 1 91 ? 10.392 7.579 -7.840 1.00 89.56 91 GLN A O 1
ATOM 707 N N . LYS A 1 92 ? 9.484 8.556 -9.653 1.00 89.56 92 LYS A N 1
ATOM 708 C CA . LYS A 1 92 ? 9.141 9.827 -8.995 1.00 89.56 92 LYS A CA 1
ATOM 709 C C . LYS A 1 92 ? 8.181 9.658 -7.817 1.00 89.56 92 LYS A C 1
ATOM 711 O O . LYS A 1 92 ? 8.198 10.478 -6.905 1.00 89.56 92 LYS A O 1
ATOM 716 N N . HIS A 1 93 ? 7.357 8.613 -7.824 1.00 90.75 93 HIS A N 1
ATOM 717 C CA . HIS A 1 93 ? 6.324 8.387 -6.812 1.00 90.75 93 HIS A CA 1
ATOM 718 C C . HIS A 1 93 ? 6.791 7.493 -5.656 1.00 90.75 93 HIS A C 1
ATOM 720 O O . HIS A 1 93 ? 6.087 7.375 -4.652 1.00 90.75 93 HIS A O 1
ATOM 726 N N . ILE A 1 94 ? 7.976 6.878 -5.766 1.00 90.69 94 ILE A N 1
ATOM 727 C CA . ILE A 1 94 ? 8.519 5.983 -4.735 1.00 90.69 94 ILE A CA 1
ATOM 728 C C . ILE A 1 94 ? 8.650 6.700 -3.378 1.00 90.69 94 ILE A C 1
ATOM 730 O O . ILE A 1 94 ? 8.123 6.168 -2.398 1.00 90.69 94 ILE A O 1
ATOM 734 N N . PRO A 1 95 ? 9.267 7.898 -3.268 1.00 90.06 95 PRO A N 1
ATOM 735 C CA . PRO A 1 95 ? 9.455 8.550 -1.969 1.00 90.06 95 PRO A CA 1
ATOM 736 C C . PRO A 1 95 ? 8.136 8.863 -1.253 1.00 90.06 95 PRO A C 1
ATOM 738 O O . PRO A 1 95 ? 8.021 8.647 -0.045 1.00 90.06 95 PRO A O 1
ATOM 741 N N . ASP A 1 96 ? 7.128 9.312 -2.004 1.00 89.25 96 ASP A N 1
ATOM 742 C CA . ASP A 1 96 ? 5.808 9.655 -1.468 1.00 89.25 96 ASP A CA 1
ATOM 743 C C . ASP A 1 96 ? 5.103 8.427 -0.883 1.00 89.25 96 ASP A C 1
ATOM 745 O O . ASP A 1 96 ? 4.499 8.501 0.188 1.00 89.25 96 ASP A O 1
ATOM 749 N N . LEU A 1 97 ? 5.203 7.275 -1.554 1.00 90.62 97 LEU A N 1
ATOM 750 C CA . LEU A 1 97 ? 4.639 6.030 -1.039 1.00 90.62 97 LEU A CA 1
ATOM 751 C C . LEU A 1 97 ? 5.428 5.497 0.155 1.00 90.62 97 LEU A C 1
ATOM 753 O O . LEU A 1 97 ? 4.821 5.058 1.131 1.00 90.62 97 LEU A O 1
ATOM 757 N N . LEU A 1 98 ? 6.760 5.589 0.140 1.00 91.88 98 LEU A N 1
ATOM 758 C CA . LEU A 1 98 ? 7.589 5.163 1.272 1.00 91.88 98 LEU A CA 1
ATOM 759 C C . LEU A 1 98 ? 7.307 5.968 2.548 1.00 91.88 98 LEU A C 1
ATOM 761 O O . LEU A 1 98 ? 7.395 5.415 3.647 1.00 91.88 98 LEU A O 1
ATOM 765 N N . ALA A 1 99 ? 6.882 7.229 2.435 1.00 89.50 99 ALA A N 1
ATOM 766 C CA . ALA A 1 99 ? 6.458 8.025 3.587 1.00 89.50 99 ALA A CA 1
ATOM 767 C C . ALA A 1 99 ? 5.289 7.377 4.3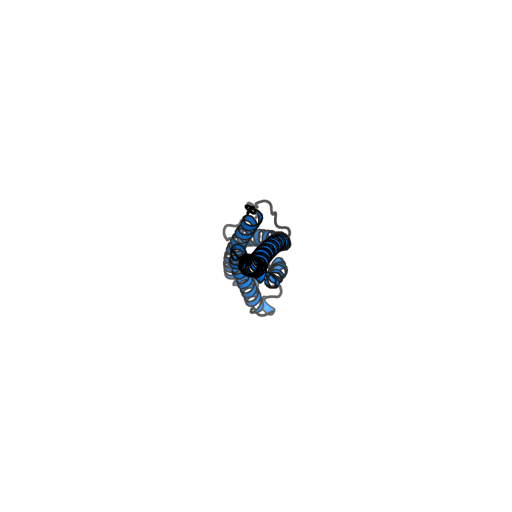66 1.00 89.50 99 ALA A C 1
ATOM 769 O O . ALA A 1 99 ? 5.202 7.516 5.596 1.00 89.50 99 ALA A O 1
ATOM 770 N N . ALA A 1 100 ? 4.437 6.595 3.689 1.00 87.06 100 ALA A N 1
ATOM 771 C CA . ALA A 1 100 ? 3.323 5.876 4.307 1.00 87.06 100 ALA A CA 1
ATOM 772 C C . ALA A 1 100 ? 3.774 4.747 5.255 1.00 87.06 100 ALA A C 1
ATOM 774 O O . ALA A 1 100 ? 2.994 4.324 6.113 1.00 87.06 100 ALA A O 1
ATOM 775 N N . ALA A 1 101 ? 5.036 4.297 5.181 1.00 89.56 101 ALA A N 1
ATOM 776 C CA . ALA A 1 101 ? 5.576 3.251 6.055 1.00 89.56 101 ALA A CA 1
ATOM 777 C C . ALA A 1 101 ? 5.449 3.602 7.547 1.00 89.56 101 ALA A C 1
ATOM 779 O O . ALA A 1 101 ? 5.104 2.747 8.366 1.00 89.56 101 ALA A O 1
ATOM 780 N N . SER A 1 102 ? 5.636 4.880 7.895 1.00 88.56 102 SER A N 1
ATOM 781 C CA . SER A 1 102 ? 5.475 5.401 9.263 1.00 88.56 102 SER A CA 1
ATOM 782 C C . SER A 1 102 ? 4.058 5.219 9.825 1.00 88.56 102 SER A C 1
ATOM 784 O O . SER A 1 102 ? 3.854 5.195 11.039 1.00 88.56 102 SER A O 1
ATOM 786 N N . SER A 1 103 ? 3.070 5.062 8.942 1.00 88.94 103 SER A N 1
ATOM 787 C CA . SER A 1 103 ? 1.656 4.957 9.286 1.00 88.94 103 SER A CA 1
ATOM 788 C C . SER A 1 103 ? 1.116 3.528 9.231 1.00 88.94 103 SER A C 1
ATOM 790 O O . SER A 1 103 ? -0.050 3.326 9.557 1.00 88.94 103 SER A O 1
ATOM 792 N N . LEU A 1 104 ? 1.946 2.522 8.920 1.00 89.94 104 LEU A N 1
ATOM 793 C CA . LEU A 1 104 ? 1.520 1.121 8.783 1.00 89.94 104 LEU A CA 1
ATOM 794 C C . LEU A 1 104 ? 0.720 0.592 9.981 1.00 89.94 104 LEU A C 1
ATOM 796 O O . LEU A 1 104 ? -0.264 -0.122 9.802 1.00 89.94 104 LEU A O 1
ATOM 800 N N . ALA A 1 105 ? 1.122 0.955 11.201 1.00 89.06 105 ALA A N 1
ATOM 801 C CA . ALA A 1 105 ? 0.463 0.514 12.431 1.00 89.06 105 ALA A CA 1
ATOM 802 C C . ALA A 1 105 ? -0.940 1.119 12.640 1.00 89.06 105 ALA A C 1
ATOM 804 O O . ALA A 1 105 ? -1.671 0.675 13.522 1.00 89.06 105 ALA A O 1
ATOM 805 N N . GLN A 1 106 ? -1.300 2.146 11.867 1.00 89.25 106 GLN A N 1
ATOM 806 C CA . GLN A 1 106 ? -2.579 2.850 11.968 1.00 89.25 106 GLN A CA 1
ATOM 807 C C . GLN A 1 106 ? -3.634 2.282 11.008 1.00 89.25 106 GLN A C 1
ATOM 809 O O . GLN A 1 106 ? -4.805 2.637 11.122 1.00 89.25 106 GLN A O 1
ATOM 814 N N . PHE A 1 107 ? -3.249 1.403 10.080 1.00 89.56 107 PHE A N 1
ATOM 815 C CA . PHE A 1 107 ? -4.176 0.759 9.154 1.00 89.56 107 PHE A CA 1
ATOM 816 C C . PHE A 1 107 ? -4.754 -0.536 9.726 1.00 89.56 107 PHE A C 1
ATOM 818 O O . PHE A 1 107 ? -4.141 -1.210 10.556 1.00 89.56 107 PHE A O 1
ATOM 825 N N . SER A 1 108 ? -5.939 -0.910 9.240 1.00 89.19 108 SER A N 1
ATOM 826 C CA . SER A 1 108 ? -6.480 -2.253 9.453 1.00 89.19 108 SER A CA 1
ATOM 827 C C . SER A 1 108 ? -5.555 -3.296 8.820 1.00 89.19 108 SER A C 1
ATOM 829 O O . SER A 1 108 ? -4.800 -2.993 7.895 1.00 89.19 108 SER A O 1
ATOM 831 N N . SER A 1 109 ? -5.624 -4.547 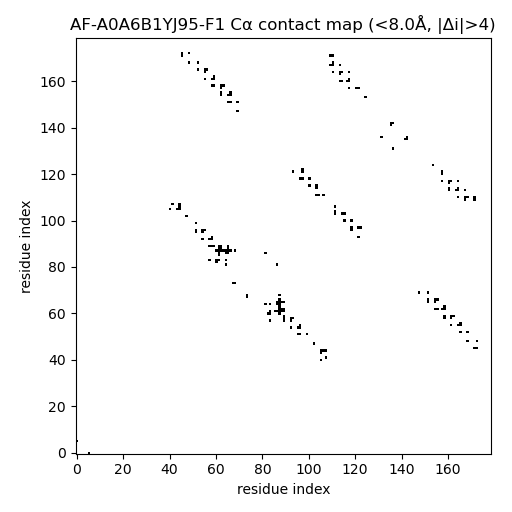9.276 1.00 88.44 109 SER A N 1
ATOM 832 C CA . SER A 1 109 ? -4.853 -5.642 8.668 1.00 88.44 109 SER A CA 1
ATOM 833 C C . SER A 1 109 ? -5.136 -5.803 7.170 1.00 88.44 109 SER A C 1
ATOM 835 O O . SER A 1 109 ? -4.216 -6.137 6.426 1.00 88.44 109 SER A O 1
ATOM 837 N N . ALA A 1 110 ? -6.368 -5.510 6.739 1.00 90.94 110 ALA A N 1
ATOM 838 C CA . ALA A 1 110 ? -6.796 -5.568 5.343 1.00 90.94 110 ALA A CA 1
ATOM 839 C C . ALA A 1 110 ? -5.993 -4.624 4.434 1.00 90.94 110 ALA A C 1
ATOM 841 O O . ALA A 1 110 ? -5.640 -5.010 3.329 1.00 90.94 110 ALA A O 1
ATOM 842 N N . VAL A 1 111 ? -5.650 -3.422 4.911 1.00 94.06 111 VAL A N 1
ATOM 843 C CA . VAL A 1 111 ? -4.840 -2.449 4.153 1.00 94.06 111 VAL A CA 1
ATOM 844 C C . VAL A 1 111 ? -3.350 -2.603 4.461 1.00 94.06 111 VAL A C 1
ATOM 846 O O . VAL A 1 111 ? -2.511 -2.539 3.567 1.00 94.06 111 VAL A O 1
ATOM 849 N N . ALA A 1 112 ? -2.996 -2.853 5.724 1.00 93.88 112 ALA A N 1
ATOM 850 C CA . ALA A 1 112 ? -1.607 -2.959 6.162 1.00 93.88 112 ALA A CA 1
ATOM 851 C C . ALA A 1 112 ? -0.859 -4.141 5.526 1.00 93.88 112 ALA A C 1
ATOM 853 O O . ALA A 1 112 ? 0.363 -4.088 5.421 1.00 93.88 112 ALA A O 1
ATOM 854 N N . GLY A 1 113 ? -1.555 -5.226 5.166 1.00 95.38 113 GLY A N 1
ATOM 855 C CA . GLY A 1 113 ? -0.970 -6.381 4.479 1.00 95.38 113 GLY A CA 1
ATOM 856 C C . GLY A 1 113 ? -0.443 -6.017 3.086 1.00 95.38 113 GLY A C 1
ATOM 857 O O . GLY A 1 113 ? 0.780 -5.991 2.918 1.00 95.38 113 GLY A O 1
ATOM 858 N N . PRO A 1 114 ? -1.331 -5.678 2.132 1.00 96.62 114 PRO A N 1
ATOM 859 C CA . PRO A 1 114 ? -0.954 -5.263 0.779 1.00 96.62 114 PRO A CA 1
ATOM 860 C C . PRO A 1 114 ? 0.023 -4.085 0.771 1.00 96.62 114 PRO A C 1
ATOM 862 O O . PRO A 1 114 ? 1.071 -4.155 0.133 1.00 96.62 114 PRO A O 1
ATOM 865 N N . LEU A 1 115 ? -0.229 -3.058 1.596 1.00 95.88 115 LEU A N 1
ATOM 866 C CA . LEU A 1 115 ? 0.661 -1.900 1.680 1.00 95.88 115 LEU A CA 1
ATOM 867 C C . LEU A 1 115 ? 2.076 -2.291 2.130 1.00 95.88 115 LEU A C 1
ATOM 869 O O . LEU A 1 115 ? 3.053 -1.754 1.622 1.00 95.88 115 LEU A O 1
ATOM 873 N N . ARG A 1 1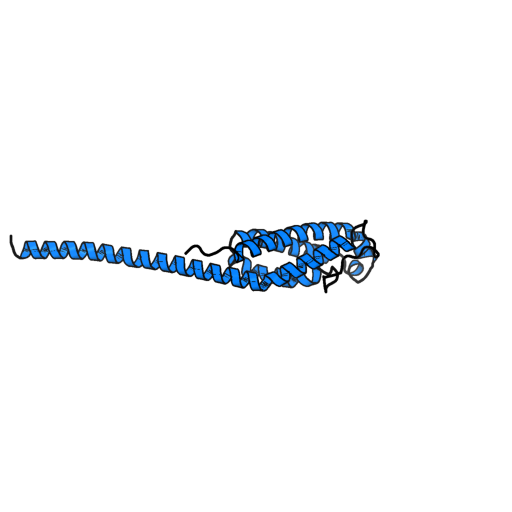16 ? 2.226 -3.238 3.065 1.00 96.81 116 ARG A N 1
ATOM 874 C CA . ARG A 1 116 ? 3.553 -3.708 3.491 1.00 96.81 116 ARG A CA 1
ATOM 875 C C . ARG A 1 116 ? 4.280 -4.450 2.371 1.00 96.81 116 ARG A C 1
ATOM 877 O O . ARG A 1 116 ? 5.485 -4.259 2.232 1.00 96.81 116 ARG A O 1
ATOM 884 N N . ALA A 1 117 ? 3.571 -5.273 1.599 1.00 97.00 117 ALA A N 1
ATOM 885 C CA . ALA A 1 117 ? 4.149 -5.971 0.453 1.00 97.00 117 ALA A CA 1
ATOM 886 C C . ALA A 1 117 ? 4.613 -4.973 -0.621 1.00 97.00 117 ALA A C 1
ATOM 888 O O . ALA A 1 117 ? 5.760 -5.040 -1.064 1.00 97.00 117 ALA A O 1
ATOM 889 N N . LEU A 1 118 ? 3.772 -3.984 -0.939 1.00 97.31 118 LEU A N 1
ATOM 890 C CA . LEU A 1 118 ? 4.110 -2.884 -1.840 1.00 97.31 118 LEU A CA 1
ATOM 891 C C . LEU A 1 118 ? 5.351 -2.117 -1.360 1.00 97.31 118 LEU A C 1
ATOM 893 O O . LEU A 1 118 ? 6.311 -1.964 -2.108 1.00 97.31 118 LEU A O 1
ATOM 897 N N . LEU A 1 119 ? 5.367 -1.676 -0.099 1.00 96.50 119 LEU A N 1
ATOM 898 C CA . LEU A 1 119 ? 6.493 -0.937 0.481 1.00 96.50 119 LEU A CA 1
ATOM 899 C C . LEU A 1 119 ? 7.792 -1.743 0.458 1.00 96.50 119 LEU A C 1
ATOM 901 O O . LEU A 1 119 ? 8.845 -1.196 0.141 1.00 96.50 119 LEU A O 1
ATOM 905 N N . TYR A 1 120 ? 7.728 -3.039 0.765 1.00 96.12 120 TYR A N 1
ATOM 906 C CA . TYR A 1 120 ? 8.888 -3.918 0.668 1.00 96.12 120 TYR A CA 1
ATOM 907 C C . TYR A 1 120 ? 9.428 -3.966 -0.765 1.00 96.12 120 TYR A C 1
ATOM 909 O O . TYR A 1 120 ? 10.628 -3.782 -0.968 1.00 96.12 120 TYR A O 1
ATOM 917 N N . ARG A 1 121 ? 8.550 -4.136 -1.762 1.00 96.38 121 ARG A N 1
ATOM 918 C CA . ARG A 1 121 ? 8.965 -4.180 -3.169 1.00 96.38 121 ARG A CA 1
ATOM 919 C C . ARG A 1 121 ? 9.509 -2.841 -3.664 1.00 96.38 121 ARG A C 1
ATOM 921 O O . ARG A 1 121 ? 10.457 -2.832 -4.441 1.00 96.38 121 ARG A O 1
ATOM 928 N N . LEU A 1 122 ? 8.968 -1.721 -3.185 1.00 94.81 122 LEU A N 1
ATOM 929 C CA . LEU A 1 122 ? 9.496 -0.382 -3.465 1.00 94.81 122 LEU A CA 1
ATOM 930 C C . LEU A 1 122 ? 10.916 -0.201 -2.920 1.00 94.81 122 LEU A C 1
ATOM 932 O O . LEU A 1 122 ? 11.781 0.302 -3.634 1.00 94.81 122 LEU A O 1
ATOM 936 N N . ILE A 1 123 ? 11.165 -0.635 -1.680 1.00 93.62 123 ILE A N 1
ATOM 937 C CA . ILE A 1 123 ? 12.499 -0.590 -1.064 1.00 93.62 123 ILE A CA 1
ATOM 938 C C . ILE A 1 123 ? 13.474 -1.475 -1.845 1.00 93.62 123 ILE A C 1
ATOM 940 O O . ILE A 1 123 ? 14.582 -1.035 -2.145 1.00 93.62 123 ILE A O 1
ATOM 944 N N . ASP A 1 124 ? 13.063 -2.694 -2.202 1.00 92.81 124 ASP A N 1
ATOM 945 C CA . ASP A 1 124 ? 13.885 -3.614 -2.995 1.00 92.81 124 ASP A CA 1
ATOM 946 C C . ASP A 1 124 ? 14.222 -3.029 -4.373 1.00 92.81 124 ASP A C 1
ATOM 948 O O . ASP A 1 124 ? 15.381 -3.021 -4.780 1.00 92.81 124 ASP A O 1
ATOM 952 N N . MET A 1 125 ? 13.231 -2.452 -5.059 1.00 89.50 125 MET A N 1
ATOM 953 C CA . MET A 1 125 ? 13.424 -1.790 -6.349 1.00 89.50 125 MET A CA 1
ATOM 954 C C . MET A 1 125 ? 14.382 -0.602 -6.239 1.00 89.50 125 MET A C 1
ATOM 956 O O . MET A 1 125 ? 15.293 -0.468 -7.054 1.00 89.50 125 MET A O 1
ATOM 960 N N . GLN A 1 126 ? 14.215 0.247 -5.221 1.00 87.31 126 GLN A N 1
ATOM 961 C CA . GLN A 1 126 ? 15.108 1.379 -4.992 1.00 87.31 126 GLN A CA 1
ATOM 962 C C . GLN A 1 126 ? 16.540 0.907 -4.716 1.00 87.31 126 GLN A C 1
ATOM 964 O O . GLN A 1 126 ? 17.480 1.423 -5.320 1.00 87.31 126 GLN A O 1
ATOM 969 N N . HIS A 1 127 ? 16.704 -0.102 -3.858 1.00 88.25 127 HIS A N 1
ATOM 970 C CA . HIS A 1 127 ? 18.008 -0.674 -3.547 1.00 88.25 127 HIS A CA 1
ATOM 971 C C . HIS A 1 127 ? 18.675 -1.282 -4.784 1.00 88.25 127 HIS A C 1
ATOM 973 O O . HIS A 1 127 ? 19.854 -1.037 -5.034 1.00 88.25 127 HIS A O 1
ATOM 979 N N . TRP A 1 128 ? 17.922 -2.031 -5.591 1.00 86.81 128 TRP A N 1
ATOM 980 C CA . TRP A 1 128 ? 18.423 -2.612 -6.831 1.00 86.81 128 TRP A CA 1
ATOM 981 C C . TRP A 1 128 ? 18.850 -1.527 -7.820 1.00 86.81 128 TRP A C 1
ATOM 983 O O . TRP A 1 128 ? 19.989 -1.556 -8.288 1.00 86.81 128 TRP A O 1
ATOM 993 N N . LEU A 1 129 ? 18.007 -0.514 -8.053 1.00 80.31 129 LEU A N 1
ATOM 994 C CA . LEU A 1 129 ? 18.375 0.637 -8.875 1.00 80.31 129 LEU A CA 1
ATOM 995 C C . LEU A 1 129 ? 19.668 1.275 -8.349 1.00 80.31 129 LEU A C 1
ATOM 997 O O . LEU A 1 129 ? 20.509 1.671 -9.151 1.00 80.31 129 LEU A O 1
ATOM 1001 N N . GLU A 1 130 ? 19.829 1.389 -7.023 1.00 80.56 130 GLU A N 1
ATOM 1002 C CA . GLU A 1 130 ? 20.999 1.974 -6.347 1.00 80.56 130 GLU A CA 1
ATOM 1003 C C . GLU A 1 130 ? 22.267 1.136 -6.411 1.00 80.56 130 GLU A C 1
ATOM 1005 O O . GLU A 1 130 ? 23.361 1.702 -6.430 1.00 80.56 130 GLU A O 1
ATOM 1010 N N . SER A 1 131 ? 22.129 -0.180 -6.520 1.00 78.12 131 SER A N 1
ATOM 1011 C CA . SER A 1 131 ? 23.254 -1.108 -6.620 1.00 78.12 131 SER A CA 1
ATOM 1012 C C . SER A 1 131 ? 24.013 -1.013 -7.951 1.00 78.12 131 SER A C 1
ATOM 1014 O O . SER A 1 131 ? 25.139 -1.498 -8.066 1.00 78.12 131 SER A O 1
ATOM 1016 N N . ILE A 1 132 ? 23.423 -0.366 -8.957 1.00 70.56 132 ILE A N 1
ATOM 1017 C CA . ILE A 1 132 ? 23.979 -0.282 -10.305 1.00 70.56 132 ILE A CA 1
ATOM 1018 C C . ILE A 1 132 ? 25.015 0.860 -10.351 1.00 70.56 132 ILE A C 1
ATOM 1020 O O . ILE A 1 132 ? 24.693 1.997 -9.983 1.00 70.56 132 ILE A O 1
ATOM 1024 N N . PRO A 1 133 ? 26.256 0.607 -10.827 1.00 66.38 133 PRO A N 1
ATOM 1025 C CA . PRO A 1 133 ? 27.320 1.607 -10.868 1.00 66.38 133 PRO A CA 1
ATOM 1026 C C . PRO A 1 133 ? 26.889 2.923 -11.525 1.00 66.38 133 PRO A C 1
ATOM 1028 O O . PRO A 1 133 ? 26.272 2.936 -12.590 1.00 66.38 133 PRO A O 1
ATOM 1031 N N . THR A 1 134 ? 27.294 4.054 -10.943 1.00 57.06 134 THR A N 1
ATOM 1032 C CA . THR A 1 134 ? 26.902 5.408 -11.379 1.00 57.06 134 THR A CA 1
ATOM 1033 C C . THR A 1 134 ? 27.222 5.699 -12.852 1.00 57.06 134 THR A C 1
ATOM 1035 O O . THR A 1 134 ? 26.485 6.437 -13.498 1.00 57.06 134 THR A O 1
ATOM 1038 N N . ILE A 1 135 ? 28.275 5.075 -13.398 1.00 52.78 135 ILE A N 1
ATOM 1039 C CA . ILE A 1 135 ? 28.678 5.157 -14.818 1.00 52.78 135 ILE A CA 1
ATOM 1040 C C . ILE A 1 135 ? 27.621 4.558 -15.759 1.00 52.78 135 ILE A C 1
ATOM 1042 O O . ILE A 1 135 ? 27.481 5.004 -16.894 1.00 52.78 135 ILE A O 1
ATOM 1046 N N . GLN A 1 136 ? 26.866 3.561 -15.298 1.00 52.31 136 GLN A N 1
ATOM 1047 C CA . GLN A 1 136 ? 25.740 2.998 -16.040 1.00 52.31 136 GLN A CA 1
ATOM 1048 C C . GLN A 1 136 ? 24.475 3.836 -15.791 1.00 52.31 136 GLN A C 1
ATOM 1050 O O . GLN A 1 136 ? 23.721 4.115 -16.713 1.00 52.31 136 GLN A O 1
ATOM 1055 N N . ARG A 1 137 ? 24.294 4.351 -14.573 1.00 52.25 137 ARG A N 1
ATOM 1056 C CA . ARG A 1 137 ? 23.129 5.151 -14.163 1.00 52.25 137 ARG A CA 1
ATOM 1057 C C . ARG A 1 137 ? 23.018 6.541 -14.808 1.00 52.25 137 ARG A C 1
ATOM 1059 O O . ARG A 1 137 ? 21.906 7.030 -14.996 1.00 52.25 137 ARG A O 1
ATOM 1066 N N . SER A 1 138 ? 24.133 7.211 -15.119 1.00 45.31 138 SER A N 1
ATOM 1067 C CA . SER A 1 138 ? 24.108 8.591 -15.627 1.00 45.31 138 SER A CA 1
ATOM 1068 C C . SER A 1 138 ? 23.813 8.649 -17.132 1.00 45.31 138 SER A C 1
ATOM 1070 O O . SER A 1 138 ? 24.715 8.787 -17.955 1.00 45.31 138 SER A O 1
ATOM 1072 N N . GLY A 1 139 ? 22.537 8.540 -17.502 1.00 48.91 139 GLY A N 1
ATOM 1073 C CA . GLY A 1 139 ? 22.040 8.977 -18.812 1.00 48.91 139 GLY A CA 1
ATOM 1074 C C . GLY A 1 139 ? 22.542 8.200 -20.032 1.00 48.91 139 GLY A C 1
ATOM 1075 O O . GLY A 1 139 ? 22.436 8.708 -21.144 1.00 48.91 139 GLY A O 1
ATOM 1076 N N . SER A 1 140 ? 23.084 6.991 -19.861 1.00 47.03 140 SER A N 1
ATOM 1077 C CA . SER A 1 140 ? 23.424 6.129 -20.993 1.00 47.03 140 SER A CA 1
ATOM 1078 C C . SER A 1 140 ? 22.180 5.353 -21.434 1.00 47.03 140 SER A C 1
ATOM 1080 O O . SER A 1 140 ? 21.679 4.545 -20.645 1.00 47.03 140 SER A O 1
ATOM 1082 N N . PRO A 1 141 ? 21.716 5.504 -22.690 1.00 55.75 141 PRO A N 1
ATOM 1083 C CA . PRO A 1 141 ? 20.708 4.620 -23.277 1.00 55.75 141 PRO A CA 1
ATOM 1084 C C . PRO A 1 141 ? 21.040 3.137 -23.056 1.00 55.75 141 PRO A C 1
ATOM 1086 O O . PRO A 1 141 ? 20.145 2.330 -22.843 1.00 55.75 141 PRO A O 1
ATOM 1089 N N . GLY A 1 142 ? 22.330 2.781 -23.005 1.00 56.06 142 GLY A N 1
ATOM 1090 C CA . GLY A 1 142 ? 22.789 1.410 -22.796 1.00 56.06 142 GLY A CA 1
ATOM 1091 C C . GLY A 1 142 ? 22.430 0.809 -21.434 1.00 56.06 142 GLY A C 1
ATOM 1092 O O . GLY A 1 142 ? 22.203 -0.389 -21.364 1.00 56.06 142 GLY A O 1
ATOM 1093 N N . PHE A 1 143 ? 22.334 1.591 -20.354 1.00 63.41 143 PHE A N 1
ATOM 1094 C CA . PHE A 1 143 ? 21.895 1.045 -19.062 1.00 63.41 143 PHE A CA 1
ATOM 1095 C C . PHE A 1 143 ? 20.427 0.653 -19.091 1.00 63.41 143 PHE A C 1
ATOM 1097 O O . PHE A 1 143 ? 20.076 -0.459 -18.698 1.00 63.41 143 PHE A O 1
ATOM 1104 N N . TYR A 1 144 ? 19.599 1.572 -19.579 1.00 66.44 144 TYR A N 1
ATOM 1105 C CA . TYR A 1 144 ? 18.170 1.356 -19.679 1.00 66.44 144 TYR A CA 1
ATOM 1106 C C . TYR A 1 144 ? 17.880 0.189 -20.623 1.00 66.44 144 TYR A C 1
ATOM 1108 O O . TYR A 1 144 ? 17.126 -0.692 -20.255 1.00 66.44 144 TYR A O 1
ATOM 1116 N N . ILE A 1 145 ? 18.571 0.114 -21.767 1.00 67.00 145 ILE A N 1
ATOM 1117 C CA . ILE A 1 145 ? 18.463 -0.996 -22.725 1.00 67.00 145 ILE A CA 1
ATOM 1118 C C . ILE A 1 145 ? 18.906 -2.330 -22.106 1.00 67.00 145 ILE A C 1
ATOM 1120 O O . ILE A 1 145 ? 18.181 -3.312 -22.207 1.00 67.00 145 ILE A O 1
ATOM 1124 N N . ASN A 1 146 ? 20.067 -2.380 -21.444 1.00 74.56 146 ASN A N 1
ATOM 1125 C CA . ASN A 1 146 ? 20.627 -3.641 -20.939 1.00 74.56 146 ASN A CA 1
ATOM 1126 C C . ASN A 1 146 ? 19.857 -4.231 -19.752 1.00 74.56 146 ASN A C 1
ATOM 1128 O O . ASN A 1 146 ? 20.020 -5.411 -19.467 1.00 74.56 146 ASN A O 1
ATOM 1132 N N . ASN A 1 147 ? 19.074 -3.417 -19.044 1.00 79.56 147 ASN A N 1
ATOM 1133 C CA . ASN A 1 147 ? 18.302 -3.848 -17.880 1.00 79.56 147 ASN A CA 1
ATOM 1134 C C . ASN A 1 147 ? 16.792 -3.699 -18.115 1.00 79.56 147 ASN A C 1
ATOM 1136 O O . ASN A 1 147 ? 16.029 -3.837 -17.167 1.00 79.56 147 ASN A O 1
ATOM 1140 N N . LEU A 1 148 ? 16.345 -3.382 -19.338 1.00 83.50 148 LEU A N 1
ATOM 1141 C CA . LEU A 1 148 ? 14.949 -3.017 -19.599 1.00 83.50 148 LEU A CA 1
ATOM 1142 C C . LEU A 1 148 ? 13.982 -4.128 -19.203 1.00 83.50 148 LEU A C 1
ATOM 1144 O O . LEU A 1 148 ? 12.957 -3.848 -18.588 1.00 83.50 148 LEU A O 1
ATOM 1148 N N . ASP A 1 149 ? 14.325 -5.373 -19.529 1.00 86.44 149 ASP A N 1
ATOM 1149 C CA . ASP A 1 149 ? 13.503 -6.534 -19.195 1.00 86.44 149 ASP A CA 1
ATOM 1150 C C . ASP A 1 149 ? 13.393 -6.726 -17.680 1.00 86.44 149 ASP A C 1
ATOM 1152 O O . ASP A 1 149 ? 12.281 -6.858 -17.173 1.00 86.44 149 ASP A O 1
ATOM 1156 N N . ASP A 1 150 ? 14.505 -6.619 -16.947 1.00 88.25 150 ASP A N 1
ATOM 1157 C CA . ASP A 1 150 ? 14.513 -6.705 -15.482 1.00 88.25 150 ASP A CA 1
ATOM 1158 C C . ASP A 1 150 ? 13.712 -5.557 -14.843 1.00 88.25 150 ASP A C 1
ATOM 1160 O O . ASP A 1 150 ? 12.969 -5.760 -13.879 1.00 88.25 150 ASP A O 1
ATOM 1164 N N . ILE A 1 151 ? 13.833 -4.331 -15.376 1.00 88.38 151 ILE A N 1
ATOM 1165 C CA . ILE A 1 151 ? 13.046 -3.180 -14.907 1.00 88.38 151 ILE A CA 1
ATOM 1166 C C . ILE A 1 151 ? 11.562 -3.431 -15.180 1.00 88.38 151 ILE A C 1
ATOM 1168 O O . ILE A 1 151 ? 10.742 -3.165 -14.302 1.00 88.38 151 ILE A O 1
ATOM 1172 N N . ARG A 1 152 ? 11.209 -3.951 -16.363 1.00 90.25 152 ARG A N 1
ATOM 1173 C CA . ARG A 1 152 ? 9.825 -4.247 -16.749 1.00 90.25 152 ARG A CA 1
ATOM 1174 C C . ARG A 1 152 ? 9.222 -5.335 -15.875 1.00 90.25 152 ARG A C 1
ATOM 1176 O O . ARG A 1 152 ? 8.130 -5.132 -15.357 1.00 90.25 152 ARG A O 1
ATOM 1183 N N . GLU A 1 153 ? 9.924 -6.440 -15.646 1.00 92.44 153 GLU A N 1
ATOM 1184 C CA . GLU A 1 153 ? 9.471 -7.511 -14.749 1.00 92.44 153 GLU A CA 1
ATOM 1185 C C . GLU A 1 153 ? 9.205 -6.963 -13.340 1.00 92.44 153 GLU A C 1
ATOM 1187 O O . GLU A 1 153 ? 8.123 -7.142 -12.773 1.00 92.44 153 GLU A O 1
ATOM 1192 N N . ARG A 1 154 ? 10.148 -6.178 -12.806 1.00 93.19 154 ARG A N 1
ATOM 1193 C CA . ARG A 1 154 ? 9.996 -5.534 -11.497 1.00 93.19 154 ARG A CA 1
ATOM 1194 C C . ARG A 1 154 ? 8.845 -4.529 -11.462 1.00 93.19 154 ARG A C 1
ATOM 1196 O O . ARG A 1 154 ? 8.163 -4.455 -10.439 1.00 93.19 154 ARG A O 1
ATOM 1203 N N . ALA A 1 155 ? 8.623 -3.782 -12.543 1.00 92.88 155 ALA A N 1
ATOM 1204 C CA . ALA A 1 155 ? 7.516 -2.841 -12.681 1.00 92.88 155 ALA A CA 1
ATOM 1205 C C . ALA A 1 155 ? 6.159 -3.559 -12.741 1.00 92.88 155 ALA A C 1
ATOM 1207 O O . ALA A 1 155 ? 5.220 -3.108 -12.092 1.00 92.88 155 ALA A O 1
ATOM 1208 N N . ILE A 1 156 ? 6.062 -4.699 -13.433 1.00 95.12 156 ILE A N 1
ATOM 1209 C CA . ILE A 1 156 ? 4.852 -5.536 -13.472 1.00 95.12 156 ILE A CA 1
ATOM 1210 C C . ILE A 1 156 ? 4.505 -6.027 -12.066 1.00 95.12 156 ILE A C 1
ATOM 1212 O O . ILE A 1 156 ? 3.379 -5.835 -11.609 1.00 95.12 156 ILE A O 1
ATOM 1216 N N . GLU A 1 157 ? 5.473 -6.599 -11.344 1.00 96.19 157 GLU A N 1
ATOM 1217 C CA . GLU A 1 157 ? 5.254 -7.034 -9.959 1.00 96.19 157 GLU A CA 1
ATOM 1218 C C . GLU A 1 157 ? 4.824 -5.874 -9.051 1.00 96.19 157 GLU A C 1
ATOM 1220 O O . GLU A 1 157 ? 3.919 -6.010 -8.226 1.00 96.19 157 GLU A O 1
ATOM 1225 N N . LEU A 1 158 ? 5.457 -4.710 -9.214 1.00 96.56 158 LEU A N 1
ATOM 1226 C CA . LEU A 1 158 ? 5.115 -3.520 -8.449 1.00 96.56 158 LEU A CA 1
ATOM 1227 C C . LEU A 1 158 ? 3.700 -3.019 -8.774 1.00 96.56 158 LEU A C 1
ATOM 1229 O O . LEU A 1 158 ? 2.992 -2.551 -7.879 1.00 96.56 158 LEU A O 1
ATOM 1233 N N . ASN A 1 159 ? 3.273 -3.144 -10.030 1.00 97.12 159 ASN A N 1
ATOM 1234 C CA . ASN A 1 159 ? 1.949 -2.735 -10.475 1.00 97.12 159 ASN A CA 1
ATOM 1235 C C . ASN A 1 159 ? 0.861 -3.617 -9.861 1.00 97.12 159 ASN A C 1
ATOM 1237 O O . ASN A 1 159 ? -0.098 -3.093 -9.300 1.00 97.12 159 ASN A O 1
ATOM 1241 N N . VAL A 1 160 ? 1.063 -4.940 -9.854 1.00 97.94 160 VAL A N 1
ATOM 1242 C CA . VAL A 1 160 ? 0.159 -5.895 -9.188 1.00 97.94 160 VAL A CA 1
ATOM 1243 C C . VAL A 1 160 ? -0.044 -5.510 -7.720 1.00 97.94 160 VAL A C 1
ATOM 1245 O O . VAL A 1 160 ? -1.176 -5.325 -7.278 1.00 97.94 160 VAL A O 1
ATOM 1248 N N . LEU A 1 161 ? 1.042 -5.279 -6.977 1.00 98.19 161 LEU A N 1
ATOM 1249 C CA . LEU A 1 161 ? 0.964 -4.881 -5.564 1.00 98.19 161 LEU A CA 1
ATOM 1250 C C . LEU A 1 161 ? 0.311 -3.504 -5.361 1.00 98.19 161 LEU A C 1
ATOM 1252 O O . LEU A 1 161 ? -0.352 -3.260 -4.346 1.00 98.19 161 LEU A O 1
ATOM 1256 N N . THR A 1 162 ? 0.496 -2.585 -6.312 1.00 97.56 162 THR A N 1
ATOM 1257 C CA . THR A 1 162 ? -0.140 -1.262 -6.282 1.00 97.56 162 THR A CA 1
ATOM 1258 C C . THR A 1 162 ? -1.653 -1.389 -6.459 1.00 97.56 162 THR A C 1
ATOM 1260 O O . THR A 1 162 ? -2.399 -0.784 -5.685 1.00 97.56 162 THR A O 1
ATOM 1263 N N . VAL A 1 163 ? -2.108 -2.217 -7.403 1.00 97.88 163 VAL A N 1
ATOM 1264 C CA . VAL A 1 163 ? -3.531 -2.514 -7.632 1.00 97.88 163 VAL A CA 1
ATOM 1265 C C . VAL A 1 163 ? -4.152 -3.194 -6.412 1.00 97.88 163 VAL A C 1
ATOM 1267 O O . VAL A 1 163 ? -5.160 -2.709 -5.903 1.00 97.88 163 VAL A O 1
ATOM 1270 N N . GLU A 1 164 ? -3.514 -4.227 -5.857 1.00 97.88 164 GLU A N 1
ATOM 1271 C CA . GLU A 1 164 ? -3.992 -4.896 -4.636 1.00 97.88 164 GLU A CA 1
ATOM 1272 C C . GLU A 1 164 ? -4.147 -3.913 -3.462 1.00 97.88 164 GLU A C 1
ATOM 1274 O O . GLU A 1 164 ? -5.126 -3.944 -2.711 1.00 97.88 164 GLU A O 1
ATOM 1279 N N . THR A 1 165 ? -3.195 -2.988 -3.311 1.00 97.38 165 THR A N 1
ATOM 1280 C CA . THR A 1 165 ? -3.257 -1.956 -2.268 1.00 97.38 165 THR A CA 1
ATOM 1281 C C . THR A 1 165 ? -4.377 -0.944 -2.539 1.00 97.38 165 THR A C 1
ATOM 1283 O O . THR A 1 165 ? -5.067 -0.529 -1.603 1.00 97.38 165 THR A O 1
ATOM 1286 N N . LEU A 1 166 ? -4.596 -0.548 -3.797 1.00 97.50 166 LEU A N 1
ATOM 1287 C CA . LEU A 1 166 ? -5.703 0.328 -4.199 1.00 97.50 166 LEU A CA 1
ATOM 1288 C C . LEU A 1 166 ? -7.066 -0.310 -3.915 1.00 97.50 166 LEU A C 1
ATOM 1290 O O . LEU A 1 166 ? -7.954 0.367 -3.388 1.00 97.50 166 LEU A O 1
ATOM 1294 N N . GLU A 1 167 ? -7.226 -1.598 -4.214 1.00 97.19 167 GLU A N 1
ATOM 1295 C CA . GLU A 1 167 ? -8.446 -2.361 -3.943 1.00 97.19 167 GLU A CA 1
ATOM 1296 C C . GLU A 1 167 ? -8.721 -2.477 -2.442 1.00 97.19 167 GLU A C 1
ATOM 1298 O O . GLU A 1 167 ? -9.842 -2.213 -1.992 1.00 97.19 167 GLU A O 1
ATOM 1303 N N . ALA A 1 168 ? -7.695 -2.788 -1.645 1.00 96.06 168 ALA A N 1
ATOM 1304 C CA . ALA A 1 168 ? -7.808 -2.843 -0.191 1.00 96.06 168 ALA A CA 1
ATOM 1305 C C . ALA A 1 168 ? -8.209 -1.483 0.405 1.00 96.06 168 ALA A C 1
ATOM 1307 O O . ALA A 1 168 ? -9.103 -1.404 1.253 1.00 96.06 168 ALA A O 1
ATOM 1308 N N . CYS A 1 169 ? -7.593 -0.397 -0.070 1.00 95.25 169 CYS A N 1
ATOM 1309 C CA . CYS A 1 169 ? -7.940 0.968 0.322 1.00 95.25 169 CYS A CA 1
ATOM 1310 C C . CYS A 1 169 ? -9.381 1.327 -0.068 1.00 95.25 169 CYS A C 1
ATOM 1312 O O . CYS A 1 169 ? -10.129 1.839 0.764 1.00 95.25 169 CYS A O 1
ATOM 1314 N N . SER A 1 170 ? -9.783 1.039 -1.309 1.00 95.00 170 SER A N 1
ATOM 1315 C CA . SER A 1 170 ? -11.137 1.297 -1.815 1.00 95.00 170 SER A CA 1
ATOM 1316 C C . SER A 1 170 ? -12.188 0.565 -0.979 1.00 95.00 170 SER A C 1
ATOM 1318 O O . SER A 1 170 ? -13.136 1.180 -0.487 1.00 95.00 170 SER A O 1
ATOM 1320 N N . THR A 1 171 ? -11.961 -0.724 -0.721 1.00 94.12 171 THR A N 1
ATOM 1321 C CA . THR A 1 171 ? -12.838 -1.556 0.109 1.00 94.12 171 THR A CA 1
ATOM 1322 C C . THR A 1 171 ? -12.957 -0.979 1.520 1.00 94.12 171 THR A C 1
ATOM 1324 O O . THR A 1 171 ? -14.062 -0.751 2.008 1.00 94.12 171 THR A O 1
ATOM 1327 N N . SER A 1 172 ? -11.828 -0.637 2.149 1.00 91.50 172 SER A N 1
ATOM 1328 C CA . SER A 1 172 ? -11.811 -0.066 3.501 1.00 91.50 172 SER A CA 1
ATOM 1329 C C . SER A 1 172 ? -12.500 1.304 3.599 1.00 91.50 172 SER A C 1
ATOM 1331 O O . SER A 1 172 ? -13.023 1.644 4.663 1.00 91.50 172 SER A O 1
ATOM 1333 N N . LEU A 1 173 ? -12.500 2.106 2.530 1.00 91.44 173 LEU A N 1
ATOM 1334 C CA . LEU A 1 173 ? -13.220 3.383 2.481 1.00 91.44 173 LEU A CA 1
ATOM 1335 C C . LEU A 1 173 ? -14.734 3.186 2.315 1.00 91.44 173 LEU A C 1
ATOM 1337 O O . LEU A 1 173 ? -15.513 3.967 2.862 1.00 91.44 173 LEU A O 1
ATOM 1341 N N . GLN A 1 174 ? -15.148 2.150 1.583 1.00 87.94 174 GLN A N 1
ATOM 1342 C CA . GLN A 1 174 ? -16.553 1.841 1.301 1.00 87.94 174 GLN A CA 1
ATOM 1343 C C . GLN A 1 174 ? -17.256 1.080 2.433 1.00 87.94 174 GLN A C 1
ATOM 1345 O O . GLN A 1 174 ? -18.488 1.105 2.507 1.00 87.94 174 GLN A O 1
ATOM 1350 N N . GLU A 1 175 ? -16.509 0.434 3.334 1.00 79.38 175 GLU A N 1
ATOM 1351 C CA . GLU A 1 175 ? -17.065 -0.218 4.521 1.00 79.38 175 GLU A CA 1
ATOM 1352 C C . GLU A 1 175 ? -17.856 0.784 5.385 1.00 79.38 175 GLU A C 1
ATOM 1354 O O . GLU A 1 175 ? -17.311 1.662 6.077 1.00 79.38 175 GLU A O 1
ATOM 1359 N N . LYS A 1 176 ? -19.188 0.636 5.349 1.00 58.88 176 LYS A N 1
ATOM 1360 C CA . LYS A 1 176 ? -20.104 1.308 6.272 1.00 58.88 176 LYS A CA 1
ATOM 1361 C C . LYS A 1 176 ? -19.867 0.766 7.677 1.00 58.88 176 LYS A C 1
ATOM 1363 O O . LYS A 1 176 ? -19.873 -0.445 7.888 1.00 58.88 176 LYS A O 1
ATOM 1368 N N . GLN A 1 177 ? -19.723 1.665 8.650 1.00 55.72 177 GLN A N 1
ATOM 1369 C CA . GLN A 1 177 ? -19.851 1.282 10.052 1.00 55.72 177 GLN A CA 1
ATOM 1370 C C . GLN A 1 177 ? -21.299 0.826 10.269 1.00 55.72 177 GLN A C 1
ATOM 1372 O O . GLN A 1 177 ? -22.218 1.644 10.271 1.00 55.72 177 GLN A O 1
ATOM 1377 N N . ASN A 1 178 ? -21.517 -0.484 10.387 1.00 42.84 178 ASN A N 1
ATOM 1378 C CA . ASN A 1 178 ? -22.779 -1.001 10.901 1.00 42.84 178 ASN A CA 1
ATOM 1379 C C . ASN A 1 178 ? -22.858 -0.576 12.374 1.00 42.84 178 ASN A C 1
ATOM 1381 O O . ASN A 1 178 ? -22.107 -1.092 13.204 1.00 42.84 178 ASN A O 1
ATOM 1385 N N . HIS A 1 179 ? -23.688 0.434 12.643 1.00 40.25 179 HIS A N 1
ATOM 1386 C CA . HIS A 1 179 ? -24.001 0.931 13.983 1.00 40.25 179 HIS A CA 1
ATOM 1387 C C . HIS A 1 179 ? -24.881 -0.049 14.759 1.00 40.25 179 HIS A C 1
ATOM 1389 O O . HIS A 1 179 ? -25.810 -0.620 14.143 1.00 40.25 179 HIS A O 1
#